Protein AF-A0A7V9G3V4-F1 (afdb_monomer_lite)

pLDDT: mean 85.73, std 17.91, range [29.73, 98.38]

Radius of gyration: 20.03 Å; chains: 1; bounding box: 44×40×61 Å

Secondary structure (DSSP, 8-state):
-------SS-----STT-PPBPHHHHHHHHHHHTT--GGGGGGS-EEEEETTEEEEEEGGGTTSSS-TTEEEEEEEETT-TT-SSSHHHHHHHHHHHIIIIIGGG-SS-EE-----SS----SSEEEE--SSSSPEEEEEEEEEPPEETTEE-HHHHHHHHHHHHHHHHHHHS----HHHHHHHHHHHHHHHHHHHTGGGT-S----TT---PPPPS---

Structure (mmCIF, N/CA/C/O backbone):
data_AF-A0A7V9G3V4-F1
#
_entry.id   AF-A0A7V9G3V4-F1
#
loop_
_atom_site.group_PDB
_atom_site.id
_atom_site.type_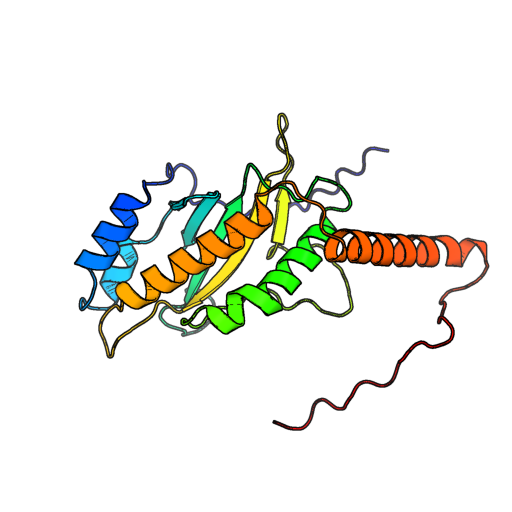symbol
_atom_site.label_atom_id
_atom_site.label_alt_id
_atom_site.label_comp_id
_atom_site.label_asym_id
_atom_site.label_entity_id
_atom_site.label_seq_id
_atom_site.pdbx_PDB_ins_code
_atom_site.Cartn_x
_atom_site.Cartn_y
_atom_site.Cartn_z
_atom_site.occupancy
_atom_site.B_iso_or_equiv
_atom_site.auth_seq_id
_atom_site.auth_comp_id
_atom_site.auth_asym_id
_atom_site.auth_atom_id
_atom_site.pdbx_PDB_model_num
ATOM 1 N N . MET A 1 1 ? -17.144 19.760 18.585 1.00 34.97 1 MET A N 1
ATOM 2 C CA . MET A 1 1 ? -15.707 19.660 18.908 1.00 34.97 1 MET A CA 1
ATOM 3 C C . MET A 1 1 ? -15.045 19.020 17.710 1.00 34.97 1 MET A C 1
ATOM 5 O O . MET A 1 1 ? -14.984 17.800 17.616 1.00 34.97 1 MET A O 1
ATOM 9 N N . ASP A 1 2 ? -14.667 19.861 16.754 1.00 34.12 2 ASP A N 1
ATOM 10 C CA . ASP A 1 2 ? -14.003 19.456 15.522 1.00 34.12 2 ASP A CA 1
ATOM 11 C C . ASP A 1 2 ? -12.533 19.180 15.830 1.00 34.12 2 ASP A C 1
ATOM 13 O O . ASP A 1 2 ? -11.688 20.072 15.807 1.00 34.12 2 ASP A O 1
ATOM 17 N N . GLY A 1 3 ? -12.244 17.931 16.193 1.00 29.73 3 GLY A N 1
ATOM 18 C CA . GLY A 1 3 ? -10.887 17.424 16.362 1.00 29.73 3 GLY A CA 1
ATOM 19 C C . GLY A 1 3 ? -10.246 17.175 15.004 1.00 29.73 3 GLY A C 1
ATOM 20 O O . GLY A 1 3 ? -10.082 16.030 14.587 1.00 29.73 3 GLY A O 1
ATOM 21 N N . ASN A 1 4 ? -9.916 18.254 14.297 1.00 39.72 4 ASN A N 1
ATOM 22 C CA . ASN A 1 4 ? -8.964 18.230 13.196 1.00 39.72 4 ASN A CA 1
ATOM 23 C C . ASN A 1 4 ? -7.543 18.119 13.774 1.00 39.72 4 ASN A C 1
ATOM 25 O O . ASN A 1 4 ? -6.744 19.041 13.646 1.00 39.72 4 ASN A O 1
ATOM 29 N N . ASP A 1 5 ? -7.223 16.982 14.394 1.00 36.91 5 ASP A N 1
ATOM 30 C CA . ASP A 1 5 ? -5.838 16.608 14.700 1.00 36.91 5 ASP A CA 1
ATOM 31 C C . ASP A 1 5 ? -5.210 16.014 13.432 1.00 36.91 5 ASP A C 1
ATOM 33 O O . ASP A 1 5 ? -4.819 14.846 13.353 1.00 36.91 5 ASP A O 1
ATOM 37 N N . GLY A 1 6 ? -5.188 16.826 12.374 1.00 35.44 6 GLY A N 1
ATOM 38 C CA . GLY A 1 6 ? -4.384 16.552 11.200 1.00 35.44 6 GLY A CA 1
ATOM 39 C C . GLY A 1 6 ? -2.925 16.578 11.627 1.00 35.44 6 GLY A C 1
ATOM 40 O O . GLY A 1 6 ? -2.430 17.624 12.030 1.00 35.44 6 GLY A O 1
ATOM 41 N N . PHE A 1 7 ? -2.246 15.432 11.552 1.00 38.75 7 PHE A N 1
ATOM 42 C CA . PHE A 1 7 ? -0.796 15.349 11.718 1.00 38.75 7 PHE A CA 1
ATOM 43 C C . PHE A 1 7 ? -0.117 16.443 10.871 1.00 38.75 7 PHE A C 1
ATOM 45 O O . PHE A 1 7 ? -0.167 16.368 9.637 1.00 38.75 7 PHE A O 1
ATOM 52 N N . PRO A 1 8 ? 0.536 17.445 11.486 1.00 36.47 8 PRO A N 1
ATOM 53 C CA . PRO A 1 8 ? 1.344 18.400 10.757 1.00 36.47 8 PRO A CA 1
ATOM 54 C C . PRO A 1 8 ? 2.700 17.732 10.523 1.00 36.47 8 PRO A C 1
ATOM 56 O O . PRO A 1 8 ? 3.613 17.833 11.335 1.00 36.47 8 PRO A O 1
ATOM 59 N N . GLY A 1 9 ? 2.817 16.960 9.445 1.00 37.81 9 GLY A N 1
ATOM 60 C CA . GLY A 1 9 ? 4.082 16.310 9.121 1.00 37.81 9 GLY A CA 1
ATOM 61 C C . GLY A 1 9 ? 3.958 15.232 8.060 1.00 37.81 9 GLY A C 1
ATOM 62 O O . GLY A 1 9 ? 3.669 14.083 8.372 1.00 37.81 9 GLY A O 1
ATOM 63 N N . LEU A 1 10 ? 4.256 15.623 6.818 1.00 47.28 10 LEU A N 1
ATOM 64 C CA . LEU A 1 10 ? 4.554 14.752 5.678 1.00 47.28 10 LEU A CA 1
ATOM 65 C C . LEU A 1 10 ? 3.375 13.902 5.185 1.00 47.28 10 LEU A C 1
ATOM 67 O O . LEU A 1 10 ? 3.455 12.677 5.093 1.00 47.28 10 LEU A O 1
ATOM 71 N N . ALA A 1 11 ? 2.328 14.572 4.686 1.00 46.22 11 ALA A N 1
ATOM 72 C CA . ALA A 1 11 ? 1.754 14.042 3.453 1.00 46.22 11 ALA A CA 1
ATOM 73 C C . ALA A 1 11 ? 2.937 13.889 2.471 1.00 46.22 11 ALA A C 1
ATOM 75 O O . ALA A 1 11 ? 3.677 14.865 2.317 1.00 46.22 11 ALA A O 1
ATOM 76 N N . PRO A 1 12 ? 3.172 12.707 1.870 1.00 47.44 12 PRO A N 1
ATOM 77 C CA . PRO A 1 12 ? 4.170 12.543 0.841 1.00 47.44 12 PRO A CA 1
ATOM 78 C C . PRO A 1 12 ? 3.894 13.631 -0.178 1.00 47.44 12 PRO A C 1
ATOM 80 O O . PRO A 1 12 ? 2.826 13.678 -0.801 1.00 47.44 12 PRO A O 1
ATOM 83 N N . GLN A 1 13 ? 4.833 14.564 -0.263 1.00 51.94 13 GLN A N 1
ATOM 84 C CA . GLN A 1 13 ? 4.876 15.450 -1.392 1.00 51.94 13 GLN A CA 1
ATOM 85 C C . GLN A 1 13 ? 5.170 14.501 -2.545 1.00 51.94 13 GLN A C 1
ATOM 87 O O . GLN A 1 13 ? 6.295 14.048 -2.716 1.00 51.94 13 GLN A O 1
ATOM 92 N N . PHE A 1 14 ? 4.140 14.152 -3.323 1.00 53.34 14 PHE A N 1
ATOM 93 C CA . PHE A 1 14 ? 4.391 13.927 -4.740 1.00 53.34 14 PHE A CA 1
ATOM 94 C C . PHE A 1 14 ? 5.346 15.033 -5.170 1.00 53.34 14 PHE A C 1
ATOM 96 O O . PHE A 1 14 ? 5.049 16.171 -4.790 1.00 53.34 14 PHE A O 1
ATOM 103 N N . PRO A 1 15 ? 6.440 14.750 -5.898 1.00 48.62 15 PRO A N 1
ATOM 104 C CA . PRO A 1 15 ? 7.317 15.805 -6.380 1.00 48.62 15 PRO A CA 1
ATOM 105 C C . PRO A 1 15 ? 6.432 16.923 -6.956 1.00 48.62 15 PRO A C 1
ATOM 107 O O . PRO A 1 15 ? 5.689 16.661 -7.918 1.00 48.62 15 PRO A O 1
ATOM 110 N N . PRO A 1 16 ? 6.365 18.093 -6.285 1.00 40.56 16 PRO A N 1
ATOM 111 C CA . PRO A 1 16 ? 5.287 19.041 -6.509 1.00 40.56 16 PRO A CA 1
ATOM 112 C C . PRO A 1 16 ? 5.294 19.471 -7.975 1.00 40.56 16 PRO A C 1
ATOM 114 O O . PRO A 1 16 ? 6.329 19.848 -8.514 1.00 40.56 16 PRO A O 1
ATOM 117 N N . GLY A 1 17 ? 4.137 19.373 -8.637 1.00 48.47 17 GLY A N 1
ATOM 118 C CA . GLY A 1 17 ? 3.952 19.880 -10.001 1.00 48.47 17 GLY A CA 1
ATOM 119 C C . GLY A 1 17 ? 4.321 18.939 -11.155 1.00 48.47 17 GLY A C 1
ATOM 120 O O . GLY A 1 17 ? 4.236 19.366 -12.303 1.00 48.47 17 GLY A O 1
ATOM 121 N N . SER A 1 18 ? 4.675 17.672 -10.914 1.00 62.56 18 SER A N 1
ATOM 122 C CA . SER A 1 18 ? 4.843 16.712 -12.019 1.00 62.56 18 SER A CA 1
ATOM 123 C C . SER A 1 18 ? 3.518 16.020 -12.355 1.00 62.56 18 SER A C 1
ATOM 125 O O . SER A 1 18 ? 3.011 15.191 -11.600 1.00 62.56 18 SER A O 1
ATOM 127 N N . GLU A 1 19 ? 2.920 16.374 -13.495 1.00 83.19 19 GLU A N 1
ATOM 128 C CA . GLU A 1 19 ? 1.734 15.676 -13.991 1.00 83.19 19 GLU A CA 1
ATOM 129 C C . GLU A 1 19 ? 2.065 14.183 -14.207 1.00 83.19 19 GLU A C 1
ATOM 131 O O . GLU A 1 19 ? 3.040 13.873 -14.902 1.00 83.19 19 GLU A O 1
ATOM 136 N N . PRO A 1 20 ? 1.279 13.239 -13.649 1.00 91.06 20 PRO A N 1
ATOM 137 C CA . PRO A 1 20 ? 1.534 11.814 -13.818 1.00 91.06 20 PRO A CA 1
ATOM 138 C C . PRO A 1 20 ? 1.626 11.407 -15.295 1.00 91.06 20 PRO A C 1
ATOM 140 O O . PRO A 1 20 ? 0.671 11.545 -16.064 1.00 91.06 20 PRO A O 1
ATOM 143 N N . GLN A 1 21 ? 2.762 10.849 -15.704 1.00 94.75 21 GLN A N 1
ATOM 144 C CA . GLN A 1 21 ? 2.995 10.453 -17.091 1.00 94.75 21 GLN A CA 1
ATOM 145 C C . GLN A 1 21 ? 2.241 9.157 -17.446 1.00 94.75 21 GLN A C 1
ATOM 147 O O . GLN A 1 21 ? 1.962 8.339 -16.568 1.00 94.75 21 GLN A O 1
ATOM 152 N N . PRO A 1 22 ? 1.903 8.911 -18.724 1.00 96.88 22 PRO A N 1
ATOM 153 C CA . PRO A 1 22 ? 1.165 7.712 -19.113 1.00 96.88 22 PRO A CA 1
ATOM 154 C C . PRO A 1 22 ? 1.921 6.403 -18.839 1.00 96.88 22 PRO A C 1
ATOM 156 O O . PRO A 1 22 ? 3.122 6.294 -19.096 1.00 96.88 22 PRO A O 1
ATOM 159 N N . ARG A 1 23 ? 1.182 5.354 -18.452 1.00 96.44 23 ARG A N 1
ATOM 160 C CA . ARG A 1 23 ? 1.694 3.980 -18.286 1.00 96.44 23 ARG A CA 1
ATOM 161 C C . ARG A 1 23 ? 2.483 3.473 -19.495 1.00 96.44 23 ARG A C 1
ATOM 163 O O . ARG A 1 23 ? 3.472 2.765 -19.339 1.00 96.44 23 ARG A O 1
ATOM 170 N N . SER A 1 24 ? 2.038 3.795 -20.711 1.00 97.75 24 SER A N 1
ATOM 171 C CA . SER A 1 24 ? 2.700 3.373 -21.954 1.00 97.75 24 SER A CA 1
ATOM 172 C C . SER A 1 24 ? 4.129 3.905 -22.050 1.00 97.75 24 SER A C 1
ATOM 174 O O . SER A 1 24 ? 5.019 3.179 -22.494 1.00 97.75 24 SER A O 1
ATOM 176 N N . ARG A 1 25 ? 4.365 5.130 -21.568 1.00 97.75 25 ARG A N 1
ATOM 177 C CA . ARG A 1 25 ? 5.693 5.738 -21.516 1.00 97.75 25 ARG A CA 1
ATOM 178 C C . ARG A 1 25 ? 6.574 5.065 -20.469 1.00 97.75 25 ARG A C 1
ATOM 180 O O . ARG A 1 25 ? 7.707 4.749 -20.799 1.00 97.75 25 ARG A O 1
ATOM 187 N N . LEU A 1 26 ? 6.043 4.737 -19.284 1.00 97.50 26 LEU A N 1
ATOM 188 C CA . LEU A 1 26 ? 6.771 3.927 -18.295 1.00 97.50 26 LEU A CA 1
ATOM 189 C C . LEU A 1 26 ? 7.235 2.599 -18.906 1.00 97.50 26 LEU A C 1
ATOM 191 O O . LEU A 1 26 ? 8.401 2.236 -18.804 1.00 97.50 26 LEU A O 1
ATOM 195 N N . VAL A 1 27 ? 6.331 1.883 -19.584 1.00 98.31 27 VAL A N 1
ATOM 196 C CA . VAL A 1 27 ? 6.648 0.603 -20.238 1.00 98.31 27 VAL A CA 1
ATOM 197 C C . VAL A 1 27 ? 7.722 0.775 -21.314 1.00 98.31 27 VAL A C 1
ATOM 199 O O . VAL A 1 27 ? 8.631 -0.049 -21.399 1.00 98.31 27 VAL A O 1
ATOM 202 N N . ALA A 1 28 ? 7.630 1.826 -22.133 1.00 98.38 28 ALA A N 1
ATOM 203 C CA . ALA A 1 28 ? 8.625 2.122 -23.158 1.00 98.38 28 ALA A CA 1
ATOM 204 C C . ALA A 1 28 ? 9.998 2.443 -22.545 1.00 98.38 28 ALA A C 1
ATOM 206 O O . ALA A 1 28 ? 10.999 1.888 -22.993 1.00 98.38 28 ALA A O 1
ATOM 207 N N . THR A 1 29 ? 10.043 3.262 -21.489 1.00 98.12 29 THR A N 1
ATOM 208 C CA . THR A 1 29 ? 11.277 3.568 -20.753 1.00 98.12 29 THR A CA 1
ATOM 209 C C . THR A 1 29 ? 11.884 2.301 -20.160 1.00 98.12 29 THR A C 1
ATOM 211 O O . THR A 1 29 ? 13.047 2.022 -20.421 1.00 98.12 29 THR A O 1
ATOM 214 N N . LEU A 1 30 ? 11.097 1.473 -19.463 1.00 98.06 30 LEU A N 1
ATOM 215 C CA . LEU A 1 30 ? 11.583 0.226 -18.860 1.00 98.06 30 LEU A CA 1
ATOM 216 C C . LEU A 1 30 ? 12.144 -0.759 -19.884 1.00 98.06 30 LEU A C 1
ATOM 218 O O . LEU A 1 30 ? 13.126 -1.434 -19.602 1.00 98.06 30 LEU A O 1
ATOM 222 N N . ARG A 1 31 ? 11.539 -0.846 -21.073 1.00 98.25 31 ARG A N 1
ATOM 223 C CA . ARG A 1 31 ? 12.071 -1.668 -22.170 1.00 98.25 31 ARG A CA 1
ATOM 224 C C . ARG A 1 31 ? 13.362 -1.100 -22.742 1.00 98.25 31 ARG A C 1
ATOM 226 O O . ARG A 1 31 ? 14.225 -1.875 -23.127 1.00 98.25 31 ARG A O 1
ATOM 233 N N . ARG A 1 32 ? 13.474 0.228 -22.823 1.00 98.12 32 ARG A N 1
ATOM 234 C CA . ARG A 1 32 ? 14.656 0.906 -23.360 1.00 98.12 32 ARG A CA 1
ATOM 235 C C . ARG A 1 32 ? 15.861 0.776 -22.431 1.00 98.12 32 ARG A C 1
ATOM 237 O O . ARG A 1 32 ? 16.947 0.535 -22.935 1.00 98.12 32 ARG A O 1
ATOM 244 N N . ILE A 1 33 ? 15.666 0.921 -21.119 1.00 96.94 33 ILE A N 1
ATOM 245 C CA . ILE A 1 33 ? 16.755 0.846 -20.131 1.00 96.94 33 ILE A CA 1
ATOM 246 C C . ILE A 1 33 ? 17.107 -0.590 -19.708 1.00 96.94 33 ILE A C 1
ATOM 248 O O . ILE A 1 33 ? 18.062 -0.776 -18.962 1.00 96.94 33 ILE A O 1
ATOM 252 N N . ASP A 1 34 ? 16.344 -1.606 -20.133 1.00 97.75 34 ASP A N 1
ATOM 253 C CA . ASP A 1 34 ? 16.634 -3.019 -19.838 1.00 97.75 34 ASP A CA 1
ATOM 254 C C . ASP A 1 34 ? 18.040 -3.371 -20.353 1.00 97.75 34 ASP A C 1
ATOM 256 O O . ASP A 1 34 ? 18.319 -3.248 -21.545 1.00 97.75 34 ASP A O 1
ATOM 260 N N . GLY A 1 35 ? 18.939 -3.779 -19.456 1.00 96.62 35 GLY A N 1
ATOM 261 C CA . GLY A 1 35 ? 20.341 -4.045 -19.796 1.00 96.62 35 GLY A CA 1
ATOM 262 C C . GLY A 1 35 ? 21.283 -2.831 -19.744 1.00 96.62 35 GLY A C 1
ATOM 263 O O . GLY A 1 35 ? 22.467 -2.987 -20.026 1.00 96.62 35 GLY A O 1
ATOM 264 N N . TRP A 1 36 ? 20.809 -1.632 -19.387 1.00 96.50 36 TRP A N 1
ATOM 265 C CA . TRP A 1 36 ? 21.663 -0.445 -19.211 1.00 96.50 36 TRP A CA 1
ATOM 266 C C . TRP A 1 36 ? 22.263 -0.384 -17.803 1.00 96.50 36 TRP A C 1
ATOM 268 O O . TRP A 1 36 ? 21.790 -1.054 -16.891 1.00 96.50 36 TRP A O 1
ATOM 278 N N . GLY A 1 37 ? 23.299 0.435 -17.602 1.00 91.88 37 GLY A N 1
ATOM 279 C CA . GLY A 1 37 ? 23.928 0.603 -16.286 1.00 91.88 37 GLY A CA 1
ATOM 280 C C . GLY A 1 37 ? 23.031 1.305 -15.245 1.00 91.88 37 GLY A C 1
ATOM 281 O O . GLY A 1 37 ? 22.052 1.959 -15.610 1.00 91.88 37 GLY A O 1
ATOM 282 N N . PRO A 1 38 ? 23.394 1.273 -13.946 1.00 89.94 38 PRO A N 1
ATOM 283 C CA . PRO A 1 38 ? 22.504 1.652 -12.838 1.00 89.94 38 PRO A CA 1
ATOM 284 C C . PRO A 1 38 ? 21.945 3.071 -12.891 1.00 89.94 38 PRO A C 1
ATOM 286 O O . PRO A 1 38 ? 20.807 3.318 -12.498 1.00 89.94 38 PRO A O 1
ATOM 289 N N . ARG A 1 39 ? 22.715 4.009 -13.449 1.00 90.00 39 ARG A N 1
ATOM 290 C CA . ARG A 1 39 ? 22.310 5.413 -13.602 1.00 90.00 39 ARG A CA 1
ATOM 291 C C . ARG A 1 39 ? 21.074 5.610 -14.485 1.00 90.00 39 ARG A C 1
ATOM 293 O O . ARG A 1 39 ? 20.507 6.704 -14.432 1.00 90.00 39 ARG A O 1
ATOM 300 N N . ALA A 1 40 ? 20.688 4.612 -15.284 1.00 92.88 40 ALA A N 1
ATOM 301 C CA . ALA A 1 40 ? 19.505 4.651 -16.140 1.00 92.88 40 ALA A CA 1
ATOM 302 C C . ALA A 1 40 ? 18.186 4.578 -15.349 1.00 92.88 40 ALA A C 1
ATOM 304 O O . ALA A 1 40 ? 17.160 5.036 -15.844 1.00 92.88 40 ALA A O 1
ATOM 305 N N . TRP A 1 41 ? 18.205 4.095 -14.098 1.00 93.31 41 TRP A N 1
ATOM 306 C CA . TRP A 1 41 ? 17.020 4.087 -13.231 1.00 93.31 41 TRP A CA 1
ATOM 307 C C . TRP A 1 41 ? 16.438 5.486 -12.966 1.00 93.31 41 TRP A C 1
ATOM 309 O O . TRP A 1 41 ? 15.228 5.614 -12.809 1.00 93.31 41 TRP A O 1
ATOM 319 N N . ARG A 1 42 ? 17.250 6.548 -13.054 1.00 90.62 42 ARG A N 1
ATOM 320 C CA . ARG A 1 42 ? 16.776 7.943 -12.948 1.00 90.62 42 ARG A CA 1
ATOM 321 C C . ARG A 1 42 ? 15.725 8.319 -13.995 1.00 90.62 42 ARG A C 1
ATOM 323 O O . ARG A 1 42 ? 14.988 9.280 -13.815 1.00 90.62 42 ARG A O 1
ATOM 330 N N . GLU A 1 43 ? 15.645 7.586 -15.106 1.00 92.31 43 GLU A N 1
ATOM 331 C CA . GLU A 1 43 ? 14.651 7.852 -16.146 1.00 92.31 43 GLU A CA 1
ATOM 332 C C . GLU A 1 43 ? 13.232 7.395 -15.787 1.00 92.31 43 GLU A C 1
ATOM 334 O O . GLU A 1 43 ? 12.275 7.782 -16.464 1.00 92.31 43 GLU A O 1
ATOM 339 N N . VAL A 1 44 ? 13.083 6.554 -14.758 1.00 92.62 44 VAL A N 1
ATOM 340 C CA . VAL A 1 44 ? 11.769 6.130 -14.253 1.00 92.62 44 VAL A CA 1
ATOM 341 C C . VAL A 1 44 ? 11.364 6.845 -12.966 1.00 92.62 44 VAL A C 1
ATOM 343 O O . VAL A 1 44 ? 10.247 6.631 -12.496 1.00 92.62 44 VAL A O 1
ATOM 346 N N . SER A 1 45 ? 12.217 7.713 -12.420 1.00 90.81 45 SER A N 1
ATOM 347 C CA . SER A 1 45 ? 11.870 8.586 -11.298 1.00 90.81 45 SER A CA 1
ATOM 348 C C . SER A 1 45 ? 10.713 9.524 -11.684 1.00 90.81 45 SER A C 1
ATOM 350 O O . SER A 1 45 ? 10.574 9.933 -12.841 1.00 90.81 45 SER A O 1
ATOM 352 N N . GLY A 1 46 ? 9.849 9.849 -10.722 1.00 90.69 46 GLY A N 1
ATOM 353 C CA . GLY A 1 46 ? 8.650 10.665 -10.933 1.00 90.69 46 GLY A CA 1
ATOM 354 C C . GLY A 1 46 ? 7.338 9.875 -10.910 1.00 90.69 46 GLY A C 1
ATOM 355 O O . GLY A 1 46 ? 7.281 8.730 -10.460 1.00 90.69 46 GLY A O 1
ATOM 356 N N . ALA A 1 47 ? 6.254 10.522 -11.348 1.00 93.38 47 ALA A N 1
ATOM 357 C CA . ALA A 1 47 ? 4.889 10.008 -11.243 1.00 93.38 47 ALA A CA 1
ATOM 358 C C . ALA A 1 47 ? 4.368 9.388 -12.551 1.00 93.38 47 ALA A C 1
ATOM 360 O O . ALA A 1 47 ? 4.518 9.945 -13.639 1.00 93.38 47 ALA A O 1
ATOM 361 N N . TRP A 1 48 ? 3.664 8.264 -12.423 1.00 95.56 48 TRP A N 1
ATOM 362 C CA . TRP A 1 48 ? 3.149 7.443 -13.515 1.00 95.56 48 TRP A CA 1
ATOM 363 C C . TRP A 1 48 ? 1.692 7.053 -13.264 1.00 95.56 48 TRP A C 1
ATOM 365 O O . TRP A 1 48 ? 1.351 6.484 -12.225 1.00 95.56 48 TRP A O 1
ATOM 375 N N . ARG A 1 49 ? 0.819 7.310 -14.241 1.00 95.88 49 ARG A N 1
ATOM 376 C CA . ARG A 1 49 ? -0.568 6.828 -14.237 1.00 95.88 49 ARG A CA 1
ATOM 377 C C . ARG A 1 49 ? -0.567 5.311 -14.397 1.00 95.88 49 ARG A C 1
ATOM 379 O O . ARG A 1 49 ? -0.034 4.789 -15.374 1.00 95.88 49 ARG A O 1
ATOM 386 N N . LEU A 1 50 ? -1.192 4.619 -13.457 1.00 95.44 50 LEU A N 1
ATOM 387 C CA . LEU A 1 50 ? -1.474 3.188 -13.491 1.00 95.44 50 LEU A CA 1
ATOM 388 C C . LEU A 1 50 ? -2.964 2.951 -13.772 1.00 95.44 50 LEU A C 1
ATOM 390 O O . LEU A 1 50 ? -3.770 3.878 -13.737 1.00 95.44 50 LEU A O 1
ATOM 394 N N . ARG A 1 51 ? -3.366 1.696 -14.007 1.00 93.38 51 ARG A N 1
ATOM 395 C CA . ARG A 1 51 ? -4.779 1.354 -14.270 1.00 93.38 51 ARG A CA 1
ATOM 396 C C . ARG A 1 51 ? -5.755 1.804 -13.170 1.00 93.38 51 ARG A C 1
ATOM 398 O O . ARG A 1 51 ? -6.913 2.081 -13.465 1.00 93.38 51 ARG A O 1
ATOM 405 N N . HIS A 1 52 ? -5.313 1.815 -11.915 1.00 93.25 52 HIS A N 1
ATOM 406 C CA . HIS A 1 52 ? -6.176 2.015 -10.745 1.00 93.25 52 HIS A CA 1
ATOM 407 C C . HIS A 1 52 ? -5.715 3.153 -9.824 1.00 93.25 52 HIS A C 1
ATOM 409 O O . HIS A 1 52 ? -6.229 3.275 -8.717 1.00 93.25 52 HIS A O 1
ATOM 415 N N . GLY A 1 53 ? -4.760 3.974 -10.262 1.00 93.56 53 GLY A N 1
ATOM 416 C CA . GLY A 1 53 ? -4.193 5.041 -9.445 1.00 93.56 53 GLY A CA 1
ATOM 417 C C . GLY A 1 53 ? -2.920 5.619 -10.045 1.00 93.56 53 GLY A C 1
ATOM 418 O O . GLY A 1 53 ? -2.657 5.466 -11.236 1.00 93.56 53 GLY A O 1
ATOM 419 N N . VAL A 1 54 ? -2.109 6.249 -9.208 1.00 94.94 54 VAL A N 1
ATOM 420 C CA . VAL A 1 54 ? -0.808 6.809 -9.578 1.00 94.94 54 VAL A CA 1
ATOM 421 C C . VAL A 1 54 ? 0.280 6.113 -8.773 1.00 94.94 54 VAL A C 1
ATOM 423 O O . VAL A 1 54 ? 0.119 5.880 -7.578 1.00 94.94 54 VAL A O 1
ATOM 426 N N . MET A 1 55 ? 1.384 5.778 -9.432 1.00 95.06 55 MET A N 1
ATOM 427 C CA . MET A 1 55 ? 2.622 5.357 -8.785 1.00 95.06 55 MET A CA 1
ATOM 428 C C . MET A 1 55 ? 3.646 6.476 -8.919 1.00 95.06 55 MET A C 1
ATOM 430 O O . MET A 1 55 ? 3.875 6.940 -10.030 1.00 95.06 55 MET A O 1
ATOM 434 N N . ALA A 1 56 ? 4.281 6.884 -7.830 1.00 92.94 56 ALA A N 1
ATOM 435 C CA . ALA A 1 56 ? 5.429 7.780 -7.865 1.00 92.94 56 ALA A CA 1
ATOM 436 C C . ALA A 1 56 ? 6.663 7.090 -7.294 1.00 92.94 56 ALA A C 1
ATOM 438 O O . ALA A 1 56 ? 6.568 6.405 -6.277 1.00 92.94 56 ALA A O 1
ATOM 439 N N . LEU A 1 57 ? 7.795 7.273 -7.965 1.00 91.31 57 LEU A N 1
ATOM 440 C CA . LEU A 1 57 ? 9.110 6.858 -7.494 1.00 91.31 57 LEU A CA 1
ATOM 441 C C . LEU A 1 57 ? 9.901 8.101 -7.108 1.00 91.31 57 LEU A C 1
ATOM 443 O O . LEU A 1 57 ? 10.017 9.028 -7.915 1.00 91.31 57 LEU A O 1
ATOM 447 N N . ASP A 1 58 ? 10.418 8.104 -5.887 1.00 84.12 58 ASP A N 1
ATOM 448 C CA . ASP A 1 58 ? 11.218 9.187 -5.337 1.00 84.12 58 ASP A CA 1
ATOM 449 C C . ASP A 1 58 ? 12.595 8.656 -4.914 1.00 84.12 58 ASP A C 1
ATOM 451 O O . ASP A 1 58 ? 12.700 7.710 -4.127 1.00 84.12 58 ASP A O 1
ATOM 455 N N . ASP A 1 59 ? 13.641 9.273 -5.469 1.00 68.62 59 ASP A N 1
ATOM 456 C CA . ASP A 1 59 ? 15.047 8.958 -5.196 1.00 68.62 59 ASP A CA 1
ATOM 457 C C . ASP A 1 59 ? 15.514 9.519 -3.834 1.00 68.62 59 ASP A C 1
ATOM 459 O O . ASP A 1 59 ? 16.610 9.197 -3.386 1.00 68.62 59 ASP A O 1
ATOM 463 N N . THR A 1 60 ? 14.708 10.336 -3.137 1.00 56.72 60 THR A N 1
ATOM 464 C CA . THR A 1 60 ? 15.113 11.024 -1.890 1.00 56.72 60 THR A CA 1
ATOM 465 C C . THR A 1 60 ? 15.326 10.125 -0.665 1.00 56.72 60 THR A C 1
ATOM 467 O O . THR A 1 60 ? 15.806 10.615 0.356 1.00 56.72 60 THR A O 1
ATOM 470 N N . GLU A 1 61 ? 15.050 8.817 -0.733 1.00 51.22 61 GLU A N 1
ATOM 471 C CA . GLU A 1 61 ? 15.426 7.885 0.347 1.00 51.22 61 GLU A CA 1
ATOM 472 C C . GLU A 1 61 ? 16.884 7.404 0.296 1.00 51.22 61 GLU A C 1
ATOM 474 O O . GLU A 1 61 ? 17.317 6.706 1.211 1.00 51.22 61 GLU A O 1
ATOM 479 N N . SER A 1 62 ? 17.696 7.867 -0.660 1.00 44.84 62 SER A N 1
ATOM 480 C CA . SER A 1 62 ? 19.147 7.618 -0.703 1.00 44.84 62 SER A CA 1
ATOM 481 C C . SER A 1 62 ? 19.956 8.344 0.397 1.00 44.84 62 SER A C 1
ATOM 483 O O . SER A 1 62 ? 21.124 8.666 0.195 1.00 44.84 62 SER A O 1
ATOM 485 N N . GLY A 1 63 ? 19.335 8.683 1.534 1.00 40.19 63 GLY A N 1
ATOM 486 C CA . GLY A 1 63 ? 19.888 9.557 2.577 1.00 40.19 63 GLY A CA 1
ATOM 487 C C . GLY A 1 63 ? 20.114 8.920 3.952 1.00 40.19 63 GLY A C 1
ATOM 488 O O . GLY A 1 63 ? 20.631 9.600 4.835 1.00 40.19 63 GLY A O 1
ATOM 489 N N . VAL A 1 64 ? 19.756 7.649 4.176 1.00 37.41 64 VAL A N 1
ATOM 490 C CA . VAL A 1 64 ? 20.029 6.957 5.453 1.00 37.41 64 VAL A CA 1
ATOM 491 C C . VAL A 1 64 ? 20.509 5.528 5.182 1.00 37.41 64 VAL A C 1
ATOM 493 O O . VAL A 1 64 ? 19.752 4.571 5.301 1.00 37.41 64 VAL A O 1
ATOM 496 N N . GLY A 1 65 ? 21.785 5.405 4.813 1.00 42.25 65 GLY A N 1
ATOM 497 C CA . GLY A 1 65 ? 22.492 4.132 4.636 1.00 42.25 65 GLY A CA 1
ATOM 498 C C . GLY A 1 65 ? 22.993 3.909 3.208 1.00 42.25 65 GLY A C 1
ATOM 499 O O . GLY A 1 65 ? 22.345 4.323 2.252 1.00 42.25 65 GLY A O 1
ATOM 500 N N . ASP A 1 66 ? 24.137 3.233 3.081 1.00 43.66 66 ASP A N 1
ATOM 501 C CA . ASP A 1 66 ? 24.834 2.867 1.831 1.00 43.66 66 ASP A CA 1
ATOM 502 C C . ASP A 1 66 ? 24.053 1.877 0.928 1.00 43.66 66 ASP A C 1
ATOM 504 O O . ASP A 1 66 ? 24.638 1.140 0.134 1.00 43.66 66 ASP A O 1
ATOM 508 N N . ASP A 1 67 ? 22.725 1.809 1.047 1.00 54.81 67 ASP A N 1
ATOM 509 C CA . ASP A 1 67 ? 21.884 0.837 0.347 1.00 54.81 67 ASP A CA 1
ATOM 510 C C . ASP A 1 67 ? 21.553 1.347 -1.069 1.00 54.81 67 ASP A C 1
ATOM 512 O O . ASP A 1 67 ? 20.454 1.825 -1.374 1.00 54.81 67 ASP A O 1
ATOM 516 N N . GLU A 1 68 ? 22.563 1.304 -1.945 1.00 62.81 68 GLU A N 1
ATOM 517 C CA . GLU A 1 68 ? 22.448 1.707 -3.347 1.00 62.81 68 GLU A CA 1
ATOM 518 C C . GLU A 1 68 ? 21.231 1.032 -4.018 1.00 62.81 68 GLU A C 1
ATOM 520 O O . GLU A 1 68 ? 21.156 -0.190 -4.183 1.00 62.81 68 GLU A O 1
ATOM 525 N N . GLY A 1 69 ? 20.262 1.850 -4.447 1.00 67.00 69 GLY A N 1
ATOM 526 C CA . GLY A 1 69 ? 19.107 1.420 -5.242 1.00 67.00 69 GLY A CA 1
ATOM 527 C C . GLY A 1 69 ? 17.789 1.237 -4.484 1.00 67.00 69 GLY A C 1
ATOM 528 O O . GLY A 1 69 ? 16.810 0.826 -5.118 1.00 67.00 69 GLY A O 1
ATOM 529 N N . ALA A 1 70 ? 17.729 1.533 -3.181 1.00 85.06 70 ALA A N 1
ATOM 530 C CA . ALA A 1 7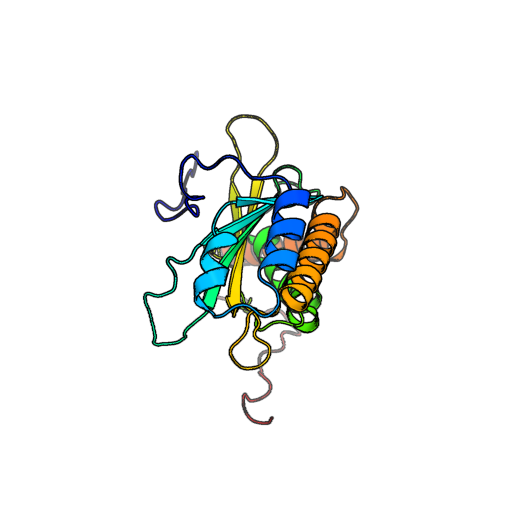0 ? 16.461 1.671 -2.464 1.00 85.06 70 ALA A CA 1
ATOM 531 C C . ALA A 1 70 ? 15.775 3.005 -2.817 1.00 85.06 70 ALA A C 1
ATOM 533 O O . ALA A 1 70 ? 16.392 4.065 -2.749 1.00 85.06 70 ALA A O 1
ATOM 534 N N . VAL A 1 71 ? 14.496 2.954 -3.197 1.00 88.56 71 VAL A N 1
ATOM 535 C CA . VAL A 1 71 ? 13.686 4.136 -3.528 1.00 88.56 71 VAL A CA 1
ATOM 536 C C . VAL A 1 71 ? 12.314 4.065 -2.869 1.00 88.56 71 VAL A C 1
ATOM 538 O O . VAL A 1 71 ? 11.734 2.981 -2.702 1.00 88.56 71 VAL A O 1
ATOM 541 N N . ALA A 1 72 ? 11.760 5.232 -2.547 1.00 90.06 72 ALA A N 1
ATOM 542 C CA . ALA A 1 72 ? 10.398 5.328 -2.057 1.00 90.06 72 ALA A CA 1
ATOM 543 C C . ALA A 1 72 ? 9.425 5.184 -3.234 1.00 90.06 72 ALA A C 1
ATOM 545 O O . ALA A 1 72 ? 9.490 5.906 -4.228 1.00 90.06 72 ALA A O 1
ATOM 546 N N . CYS A 1 73 ? 8.495 4.241 -3.120 1.00 93.25 73 CYS A N 1
ATOM 547 C CA . CYS A 1 73 ? 7.431 4.006 -4.083 1.00 93.25 73 CYS A CA 1
ATOM 548 C C . CYS A 1 73 ? 6.080 4.323 -3.443 1.00 93.25 73 CYS A C 1
ATOM 550 O O . CYS A 1 73 ? 5.617 3.634 -2.534 1.00 93.25 73 CYS A O 1
ATOM 552 N N . HIS A 1 74 ? 5.432 5.375 -3.925 1.00 94.12 74 HIS A N 1
ATOM 553 C CA . HIS A 1 74 ? 4.123 5.813 -3.464 1.00 94.12 74 HIS A CA 1
ATOM 554 C C . HIS A 1 74 ? 3.042 5.330 -4.424 1.00 94.12 74 HIS A C 1
ATOM 556 O O . HIS A 1 74 ? 3.063 5.670 -5.602 1.00 94.12 74 HIS A O 1
ATOM 562 N N . LEU A 1 75 ? 2.070 4.576 -3.920 1.00 95.38 75 LEU A N 1
ATOM 563 C CA . LEU A 1 75 ? 0.841 4.228 -4.622 1.00 95.38 75 LEU A CA 1
ATOM 564 C C . LEU A 1 75 ? -0.304 5.093 -4.092 1.00 95.38 75 LEU A C 1
ATOM 566 O O . LEU A 1 75 ? -0.561 5.116 -2.888 1.00 95.38 75 LEU A O 1
ATOM 570 N N . VAL A 1 76 ? -1.013 5.761 -4.997 1.00 94.12 76 VAL A N 1
ATOM 571 C CA . VAL A 1 76 ? -2.097 6.692 -4.667 1.00 94.12 76 VAL A CA 1
ATOM 572 C C . VAL A 1 76 ? -3.364 6.325 -5.417 1.00 94.12 76 VAL A C 1
ATOM 574 O O . VAL A 1 76 ? -3.344 6.189 -6.640 1.00 94.12 76 VAL A O 1
ATOM 577 N N . LEU A 1 77 ? -4.459 6.140 -4.678 1.00 93.56 77 LEU A N 1
ATOM 578 C CA . LEU A 1 77 ? -5.755 5.712 -5.202 1.00 93.56 77 LEU A CA 1
ATOM 579 C C . LEU A 1 77 ? -6.832 6.749 -4.846 1.00 93.56 77 LEU A C 1
ATOM 581 O O . LEU A 1 77 ? -7.311 6.763 -3.714 1.00 93.56 77 LEU A O 1
ATOM 585 N N . ASP A 1 78 ? -7.238 7.577 -5.813 1.00 87.19 78 ASP A N 1
ATOM 586 C CA . ASP A 1 78 ? -8.283 8.605 -5.622 1.00 87.19 78 ASP A CA 1
ATOM 587 C C . ASP A 1 78 ? -9.710 8.034 -5.603 1.00 87.19 78 ASP A C 1
ATOM 589 O O . ASP A 1 78 ? -10.630 8.640 -5.069 1.00 87.19 78 ASP A O 1
ATOM 593 N N . ALA A 1 79 ? -9.908 6.855 -6.194 1.00 84.94 79 ALA A N 1
ATOM 594 C CA . ALA A 1 79 ? -11.205 6.187 -6.286 1.00 84.94 79 ALA A CA 1
ATOM 595 C C . ALA A 1 79 ? -11.115 4.774 -5.700 1.00 84.94 79 ALA A C 1
ATOM 597 O O . ALA A 1 79 ? -11.281 3.768 -6.398 1.00 84.94 79 ALA A O 1
ATOM 598 N N . HIS A 1 80 ? -10.767 4.678 -4.415 1.00 92.50 80 HIS A N 1
ATOM 599 C CA . HIS A 1 80 ? -10.740 3.389 -3.740 1.00 92.50 80 HIS A CA 1
ATOM 600 C C . HIS A 1 80 ? -12.136 2.941 -3.291 1.00 92.50 80 HIS A C 1
ATOM 602 O O . HIS A 1 80 ? -12.951 3.730 -2.822 1.00 92.50 80 HIS A O 1
ATOM 608 N N . GLY A 1 81 ? -12.398 1.637 -3.325 1.00 93.25 81 GLY A N 1
ATOM 609 C CA . GLY A 1 81 ? -13.674 1.057 -2.907 1.00 93.25 81 GLY A CA 1
ATOM 610 C C . GLY A 1 81 ? -13.723 0.668 -1.431 1.00 93.25 81 GLY A C 1
ATOM 611 O O . GLY A 1 81 ? -14.465 -0.253 -1.097 1.00 93.25 81 GLY A O 1
ATOM 612 N N . LEU A 1 82 ? -12.877 1.257 -0.578 1.00 93.75 82 LEU A N 1
ATOM 613 C CA . LEU A 1 82 ? -12.739 0.885 0.836 1.00 93.75 82 LEU A CA 1
ATOM 614 C C . LEU A 1 82 ? -13.737 1.600 1.757 1.00 93.75 82 LEU A C 1
ATOM 616 O O . LEU A 1 82 ? -13.930 1.137 2.876 1.00 93.75 82 LEU A O 1
ATOM 620 N N . GLY A 1 83 ? -14.372 2.682 1.303 1.00 90.94 83 GLY A N 1
ATOM 621 C CA . GLY A 1 83 ? -15.158 3.565 2.168 1.00 90.94 83 GLY A CA 1
ATOM 622 C C . GLY A 1 83 ? -14.274 4.412 3.087 1.00 90.94 83 GLY A C 1
ATOM 623 O O . GLY A 1 83 ? -13.068 4.179 3.197 1.00 90.94 83 GLY A O 1
ATOM 624 N N . ASP A 1 84 ? -14.893 5.385 3.750 1.00 89.00 84 ASP A N 1
ATOM 625 C CA . ASP A 1 84 ? -14.192 6.395 4.551 1.00 89.00 84 ASP A CA 1
ATOM 626 C C . ASP A 1 84 ? -14.353 6.178 6.065 1.00 89.00 84 ASP A C 1
ATOM 628 O O . ASP A 1 84 ? -13.962 7.039 6.864 1.00 89.00 84 ASP A O 1
ATOM 632 N N . GLU A 1 85 ? -14.949 5.055 6.478 1.00 89.56 85 GLU A N 1
ATOM 633 C CA . GLU A 1 85 ? -15.129 4.719 7.888 1.00 89.56 85 GLU A CA 1
ATOM 634 C C . GLU A 1 85 ? -13.819 4.223 8.501 1.00 89.56 85 GLU A C 1
ATOM 636 O O . GLU A 1 85 ? -13.105 3.409 7.911 1.00 89.56 85 GLU A O 1
ATOM 641 N N . GLU A 1 86 ? -13.534 4.654 9.732 1.00 92.06 86 GLU A N 1
ATOM 642 C CA . GLU A 1 86 ? -12.387 4.172 10.507 1.00 92.06 86 GLU A CA 1
ATOM 643 C C . GLU A 1 86 ? -11.063 4.213 9.710 1.00 92.06 86 GLU A C 1
ATOM 645 O O . GLU A 1 86 ? -10.445 3.167 9.467 1.00 92.06 86 GLU A O 1
ATOM 650 N N . PRO A 1 87 ? -10.602 5.402 9.268 1.00 92.56 87 PRO A N 1
ATOM 651 C CA . PRO A 1 87 ? -9.495 5.528 8.317 1.00 92.56 87 PRO A CA 1
ATOM 652 C C . PRO A 1 87 ? -8.209 4.864 8.819 1.00 92.56 87 PRO A C 1
ATOM 654 O O . PRO A 1 87 ? -7.548 4.155 8.065 1.00 92.56 87 PRO A O 1
ATOM 657 N N . VAL A 1 88 ? -7.893 4.996 10.112 1.00 93.44 88 VAL A N 1
ATOM 658 C CA . VAL A 1 88 ? -6.706 4.367 10.718 1.00 93.44 88 VAL A CA 1
ATOM 659 C C . VAL A 1 88 ? -6.782 2.836 10.669 1.00 93.44 88 VAL A C 1
ATOM 661 O O . VAL A 1 88 ? -5.817 2.190 10.271 1.00 93.44 88 VAL A O 1
ATOM 664 N N . ALA A 1 89 ? -7.928 2.242 11.022 1.00 95.44 89 ALA A N 1
ATOM 665 C CA . ALA A 1 89 ? -8.104 0.788 10.954 1.00 95.4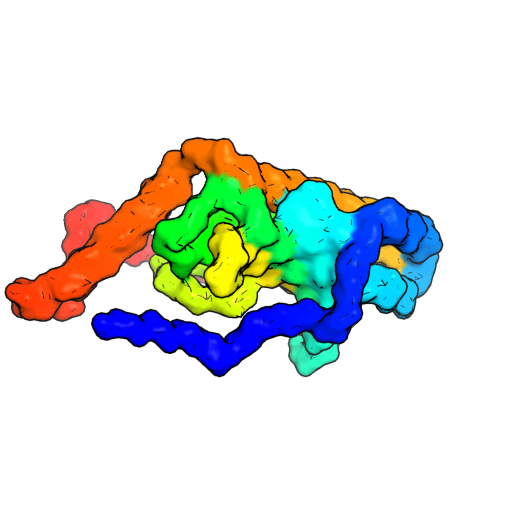4 89 ALA A CA 1
ATOM 666 C C . ALA A 1 89 ? -8.082 0.292 9.501 1.00 95.44 89 ALA A C 1
ATOM 668 O O . ALA A 1 89 ? -7.558 -0.775 9.195 1.00 95.44 89 ALA A O 1
ATOM 669 N N . THR A 1 90 ? -8.626 1.087 8.582 1.00 96.12 90 THR A N 1
ATOM 670 C CA . THR A 1 90 ? -8.611 0.764 7.155 1.00 96.12 90 THR A CA 1
ATOM 671 C C . THR A 1 90 ? -7.191 0.761 6.598 1.00 96.12 90 THR A C 1
ATOM 673 O O . THR A 1 90 ? -6.824 -0.166 5.880 1.00 96.12 90 THR A O 1
ATOM 676 N N . CYS A 1 91 ? -6.368 1.741 6.971 1.00 96.31 91 CYS A N 1
ATOM 677 C CA . CYS A 1 91 ? -4.967 1.808 6.559 1.00 96.31 91 CYS A CA 1
ATOM 678 C C . CYS A 1 91 ? -4.132 0.661 7.151 1.00 96.31 91 CYS A C 1
ATOM 680 O O . CYS A 1 91 ? -3.351 0.044 6.427 1.00 96.31 91 CYS A O 1
ATOM 682 N N . ASP A 1 92 ? -4.346 0.296 8.421 1.00 96.88 92 ASP A N 1
ATOM 683 C CA . ASP A 1 92 ? -3.718 -0.895 9.017 1.00 96.88 92 ASP A CA 1
ATOM 684 C C . ASP A 1 92 ? -4.102 -2.175 8.257 1.00 96.88 92 ASP A C 1
ATOM 686 O O . ASP A 1 92 ? -3.242 -2.986 7.904 1.00 96.88 92 ASP A O 1
ATOM 690 N N . TRP A 1 93 ? -5.382 -2.328 7.907 1.00 97.38 93 TRP A N 1
ATOM 691 C CA . TRP A 1 93 ? -5.848 -3.450 7.094 1.00 97.38 9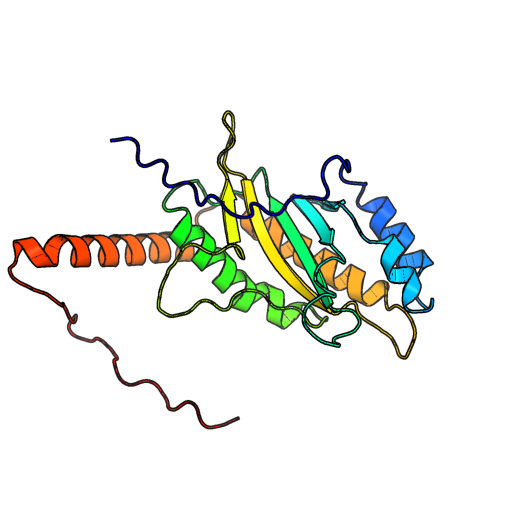3 TRP A CA 1
ATOM 692 C C . TRP A 1 93 ? -5.208 -3.480 5.696 1.00 97.38 93 TRP A C 1
ATOM 694 O O . TRP A 1 93 ? -4.852 -4.559 5.209 1.00 97.38 93 TRP A O 1
ATOM 704 N N . VAL A 1 94 ? -5.020 -2.323 5.050 1.00 97.62 94 VAL A N 1
ATOM 705 C CA . VAL A 1 94 ? -4.319 -2.218 3.757 1.00 97.62 94 VAL A CA 1
ATOM 706 C C . VAL A 1 94 ? -2.865 -2.666 3.895 1.00 97.62 94 VAL A C 1
ATOM 708 O O . VAL A 1 94 ? -2.413 -3.476 3.085 1.00 97.62 94 VAL A O 1
ATOM 711 N N . LEU A 1 95 ? -2.151 -2.220 4.933 1.00 97.69 95 LEU A N 1
ATOM 712 C CA . LEU A 1 95 ? -0.773 -2.647 5.194 1.00 97.69 95 LEU A CA 1
ATOM 713 C C . LEU A 1 95 ? -0.692 -4.164 5.417 1.00 97.69 95 LEU A C 1
ATOM 715 O O . LEU A 1 95 ? 0.149 -4.835 4.818 1.00 97.69 95 LEU A O 1
ATOM 719 N N . ARG A 1 96 ? -1.606 -4.747 6.203 1.00 97.19 96 ARG A N 1
ATOM 720 C CA . ARG A 1 96 ? -1.680 -6.212 6.383 1.00 97.19 96 ARG A CA 1
ATOM 721 C C . ARG A 1 96 ? -1.951 -6.936 5.071 1.00 97.19 96 ARG A C 1
ATOM 723 O O . ARG A 1 96 ? -1.343 -7.968 4.798 1.00 97.19 96 ARG A O 1
ATOM 730 N N . SER A 1 97 ? -2.836 -6.384 4.247 1.00 96.94 97 SER A N 1
ATOM 731 C CA . SER A 1 97 ? -3.154 -6.932 2.928 1.00 96.94 97 SER A CA 1
ATOM 732 C C . SER A 1 97 ? -1.953 -6.857 1.982 1.00 96.94 97 SER A C 1
ATOM 734 O O . SER A 1 97 ? -1.728 -7.788 1.210 1.00 96.94 97 SER A O 1
ATOM 736 N N . ALA A 1 98 ? -1.140 -5.800 2.069 1.00 97.44 98 ALA A N 1
ATOM 737 C CA . ALA A 1 98 ? 0.110 -5.694 1.326 1.00 97.44 98 ALA A CA 1
ATOM 738 C C . ALA A 1 98 ? 1.110 -6.779 1.765 1.00 97.44 98 ALA A C 1
ATOM 740 O O . ALA A 1 98 ? 1.647 -7.484 0.911 1.00 97.44 98 ALA A O 1
ATOM 741 N N . TRP A 1 99 ? 1.286 -6.992 3.074 1.00 96.88 99 TRP A N 1
ATOM 742 C CA . TRP A 1 99 ? 2.155 -8.044 3.620 1.00 96.88 99 TRP A CA 1
ATOM 743 C C . TRP A 1 99 ? 1.687 -9.470 3.299 1.00 96.88 99 TRP A C 1
ATOM 745 O O . TRP A 1 99 ? 2.517 -10.343 3.076 1.00 96.88 99 TRP A O 1
ATOM 755 N N . ALA A 1 100 ? 0.379 -9.724 3.239 1.00 95.81 100 ALA A N 1
ATOM 756 C CA . ALA A 1 100 ? -0.156 -11.047 2.901 1.00 95.81 100 ALA A CA 1
ATOM 757 C C . ALA A 1 100 ? -0.238 -11.304 1.380 1.00 95.81 100 ALA A C 1
ATOM 759 O O . ALA A 1 100 ? -0.187 -12.446 0.909 1.00 95.81 100 ALA A O 1
ATOM 760 N N . GLY A 1 101 ? -0.419 -10.240 0.597 1.00 95.06 101 GLY A N 1
ATOM 761 C CA . GLY A 1 101 ? -0.782 -10.315 -0.816 1.00 95.06 101 GLY A CA 1
ATOM 762 C C . GLY A 1 101 ? 0.323 -9.865 -1.764 1.00 95.06 101 GLY A C 1
ATOM 763 O O . GLY A 1 101 ? 0.742 -10.643 -2.626 1.00 95.06 101 GLY A O 1
ATOM 764 N N . LEU A 1 102 ? 0.749 -8.608 -1.610 1.00 96.38 102 LEU A N 1
ATOM 765 C CA . LEU A 1 102 ? 1.620 -7.883 -2.536 1.00 96.38 102 LEU A CA 1
ATOM 766 C C . LEU A 1 102 ? 3.097 -8.234 -2.337 1.00 96.38 102 LEU A C 1
ATOM 768 O O . LEU A 1 102 ? 3.732 -8.701 -3.280 1.00 96.38 102 LEU A O 1
ATOM 772 N N . LEU A 1 103 ? 3.633 -8.027 -1.130 1.00 96.25 103 LEU A N 1
ATOM 773 C CA . LEU A 1 103 ? 5.075 -8.098 -0.862 1.00 96.25 103 LEU A CA 1
ATOM 774 C C . LEU A 1 103 ? 5.671 -9.497 -1.088 1.00 96.25 103 LEU A C 1
ATOM 776 O O . LEU A 1 103 ? 6.641 -9.591 -1.838 1.00 96.25 103 LEU A O 1
ATOM 780 N N . PRO A 1 104 ? 5.067 -10.606 -0.604 1.00 95.88 104 PRO A N 1
ATOM 781 C CA . PRO A 1 104 ? 5.620 -11.948 -0.827 1.00 95.88 104 PRO A CA 1
ATOM 782 C C . PRO A 1 104 ? 5.682 -12.341 -2.306 1.00 95.88 104 PRO A C 1
ATOM 784 O O . PRO A 1 104 ? 6.410 -13.247 -2.696 1.00 95.88 104 PRO A O 1
ATOM 787 N N . ARG A 1 105 ? 4.884 -11.672 -3.145 1.00 94.00 105 ARG A N 1
ATOM 788 C CA . ARG A 1 105 ? 4.798 -11.920 -4.585 1.00 94.00 105 ARG A CA 1
ATOM 789 C C . ARG A 1 105 ? 5.444 -10.811 -5.403 1.00 94.00 105 ARG A C 1
ATOM 791 O O . ARG A 1 105 ? 5.415 -10.911 -6.626 1.00 94.00 105 ARG A O 1
ATOM 798 N N . ALA A 1 106 ? 6.023 -9.778 -4.784 1.00 92.81 106 ALA A N 1
ATOM 799 C CA . ALA A 1 106 ? 6.535 -8.595 -5.475 1.00 92.81 106 ALA A CA 1
ATOM 800 C C . ALA A 1 106 ? 7.543 -8.982 -6.562 1.00 92.81 106 ALA A C 1
ATOM 802 O O . ALA A 1 106 ? 7.526 -8.437 -7.669 1.00 92.81 106 ALA A O 1
ATOM 803 N N . GLY A 1 107 ? 8.358 -10.002 -6.281 1.00 93.56 107 GLY A N 1
ATOM 804 C CA . GLY A 1 107 ? 9.414 -10.471 -7.167 1.00 93.56 107 GLY A CA 1
ATOM 805 C C . GLY A 1 107 ? 10.582 -9.497 -7.257 1.00 93.56 107 GLY A C 1
ATOM 806 O O . GLY A 1 107 ? 11.508 -9.782 -7.997 1.00 93.56 107 GLY A O 1
ATOM 807 N N . ILE A 1 108 ? 10.557 -8.398 -6.512 1.00 94.88 108 ILE A N 1
ATOM 808 C CA . ILE A 1 108 ? 11.678 -7.514 -6.189 1.00 94.88 108 ILE A CA 1
ATOM 809 C C . ILE A 1 108 ? 11.753 -7.417 -4.666 1.00 94.88 108 ILE A C 1
ATOM 811 O O . ILE A 1 108 ? 10.812 -7.836 -3.986 1.00 94.88 108 ILE A O 1
ATOM 815 N N . ASP A 1 109 ? 12.850 -6.880 -4.154 1.00 94.44 109 ASP A N 1
ATOM 816 C CA . ASP A 1 109 ? 12.932 -6.537 -2.741 1.00 94.44 109 ASP A CA 1
ATOM 817 C C . ASP A 1 109 ? 12.039 -5.318 -2.484 1.00 94.44 109 ASP A C 1
ATOM 819 O O . ASP A 1 109 ? 12.199 -4.271 -3.113 1.00 94.44 109 ASP A O 1
ATOM 823 N N . ALA A 1 110 ? 11.011 -5.509 -1.666 1.00 94.62 110 ALA A N 1
ATOM 824 C CA . ALA A 1 110 ? 9.982 -4.521 -1.402 1.00 94.62 110 ALA A CA 1
ATOM 825 C C . ALA A 1 110 ? 9.476 -4.687 0.026 1.00 94.62 110 ALA A C 1
ATOM 827 O O . ALA A 1 110 ? 9.157 -5.794 0.467 1.00 94.62 110 ALA A O 1
ATOM 828 N N . SER A 1 111 ? 9.325 -3.572 0.723 1.00 94.94 111 SER A N 1
ATOM 829 C CA . SER A 1 111 ? 8.821 -3.531 2.086 1.00 94.94 111 SER A CA 1
ATOM 830 C C . SER A 1 111 ? 7.909 -2.325 2.305 1.00 94.94 111 SER A C 1
ATOM 832 O O . SER A 1 111 ? 7.778 -1.432 1.470 1.00 94.94 111 SER A O 1
ATOM 834 N N . THR A 1 112 ? 7.208 -2.328 3.429 1.00 94.81 112 THR A N 1
ATOM 835 C CA . THR A 1 112 ? 6.476 -1.177 3.967 1.00 94.81 112 THR A CA 1
ATOM 836 C C . THR A 1 112 ? 6.458 -1.313 5.485 1.00 94.81 112 THR A C 1
ATOM 838 O O . THR A 1 112 ? 6.945 -2.312 6.022 1.00 94.81 112 THR A O 1
ATOM 841 N N . TYR A 1 113 ? 5.870 -0.350 6.191 1.00 92.62 113 TYR A N 1
ATOM 842 C CA . TYR A 1 113 ? 5.676 -0.461 7.631 1.00 92.62 113 TYR A CA 1
ATOM 843 C C . TYR A 1 113 ? 5.005 -1.794 7.985 1.00 92.62 113 TYR A C 1
ATOM 845 O O . TYR A 1 113 ? 3.976 -2.162 7.411 1.00 92.62 113 TYR A O 1
ATOM 853 N N . ARG A 1 114 ? 5.605 -2.544 8.913 1.00 92.81 114 ARG A N 1
ATOM 854 C CA . ARG A 1 114 ? 5.098 -3.850 9.335 1.00 92.81 114 ARG A CA 1
ATOM 855 C C . ARG A 1 114 ? 3.991 -3.666 10.377 1.00 92.81 114 ARG A C 1
ATOM 857 O O . ARG A 1 114 ? 4.287 -3.188 11.471 1.00 92.81 114 ARG A O 1
ATOM 864 N N . PRO A 1 115 ? 2.737 -4.066 10.087 1.00 90.38 115 PRO A N 1
ATOM 865 C CA . PRO A 1 115 ? 1.655 -3.988 11.061 1.00 90.38 115 PRO A CA 1
ATOM 866 C C . PRO A 1 115 ? 1.986 -4.794 12.312 1.00 90.38 115 PRO A C 1
ATOM 868 O O . PRO A 1 115 ? 2.446 -5.935 12.225 1.00 90.38 115 PRO A O 1
ATOM 871 N N . THR A 1 116 ? 1.705 -4.217 13.475 1.00 89.06 116 THR A N 1
ATOM 872 C CA . THR A 1 116 ? 1.904 -4.876 14.772 1.00 89.06 116 THR A CA 1
ATOM 873 C C . THR A 1 116 ? 0.555 -5.242 15.391 1.00 89.06 116 THR A C 1
ATOM 875 O O . THR A 1 116 ? -0.481 -5.159 14.733 1.00 89.06 116 THR A O 1
ATOM 878 N N . ALA A 1 117 ? 0.526 -5.684 16.650 1.00 85.00 117 ALA A N 1
ATOM 879 C CA . ALA A 1 117 ? -0.737 -5.820 17.378 1.00 85.00 117 ALA A CA 1
ATOM 880 C C . ALA A 1 117 ? -1.373 -4.452 17.702 1.00 85.00 117 ALA A C 1
ATOM 882 O O . ALA A 1 117 ? -2.581 -4.378 17.917 1.00 85.00 117 ALA A O 1
ATOM 883 N N . MET A 1 118 ? -0.573 -3.379 17.731 1.00 84.38 118 MET A N 1
ATOM 884 C CA . MET A 1 118 ? -1.059 -2.020 17.939 1.00 84.38 118 MET A CA 1
ATOM 885 C C . MET A 1 118 ? -1.420 -1.370 16.608 1.00 84.38 118 MET A C 1
ATOM 887 O O . MET A 1 118 ? -0.640 -1.395 15.656 1.00 84.38 118 MET A O 1
ATOM 891 N N . ILE A 1 119 ? -2.606 -0.769 16.575 1.00 87.06 119 ILE A N 1
ATOM 892 C CA . ILE A 1 119 ? -3.152 -0.084 15.407 1.00 87.06 119 ILE A CA 1
ATOM 893 C C . ILE A 1 119 ? -2.997 1.412 15.630 1.00 87.06 119 ILE A C 1
ATOM 895 O O . ILE A 1 119 ? -3.591 1.974 16.553 1.00 87.06 119 ILE A O 1
ATOM 899 N N . GLN A 1 120 ? -2.201 2.042 14.776 1.00 86.44 120 GLN A N 1
ATOM 900 C CA . GLN A 1 120 ? -1.851 3.454 14.863 1.00 86.44 120 GLN A CA 1
ATOM 901 C C . GLN A 1 120 ? -1.819 4.087 13.475 1.00 86.44 120 GLN A C 1
ATOM 903 O O . GLN A 1 120 ? -1.637 3.396 12.472 1.00 86.44 120 GLN A O 1
ATOM 908 N N . ALA A 1 121 ? -2.013 5.404 13.421 1.00 85.50 121 ALA A N 1
ATOM 909 C CA . ALA A 1 121 ? -1.778 6.159 12.199 1.00 85.50 121 ALA A CA 1
ATOM 910 C C . ALA A 1 121 ? -0.285 6.091 11.842 1.00 85.50 121 ALA A C 1
ATOM 912 O O . ALA A 1 121 ? 0.571 6.144 12.723 1.00 85.50 121 ALA A O 1
ATOM 913 N N . THR A 1 122 ? 0.025 5.955 10.554 1.00 87.50 122 THR A N 1
ATOM 914 C CA . THR A 1 122 ? 1.406 5.908 10.058 1.00 87.50 122 THR A CA 1
ATOM 915 C C . THR A 1 122 ? 1.527 6.754 8.797 1.00 87.50 122 THR A C 1
ATOM 917 O O . THR A 1 122 ? 0.542 6.973 8.096 1.00 87.50 122 THR A O 1
ATOM 920 N N . ASN A 1 123 ? 2.745 7.172 8.460 1.00 86.62 123 ASN A N 1
ATOM 921 C CA . ASN A 1 123 ? 3.048 7.770 7.157 1.00 86.62 123 ASN A CA 1
ATOM 922 C C . ASN A 1 123 ? 3.148 6.721 6.028 1.00 86.62 123 ASN A C 1
ATOM 924 O O . ASN A 1 123 ? 3.205 7.078 4.852 1.00 86.62 123 ASN A O 1
ATOM 928 N N . ALA A 1 124 ? 3.165 5.428 6.371 1.00 91.69 124 ALA A N 1
ATOM 929 C CA . ALA A 1 124 ? 3.262 4.341 5.407 1.00 91.69 124 ALA A CA 1
ATOM 930 C C . ALA A 1 124 ? 1.928 4.035 4.725 1.00 91.69 124 ALA A C 1
ATOM 932 O O . ALA A 1 124 ? 1.910 3.602 3.576 1.00 91.69 124 ALA A O 1
ATOM 933 N N . CYS A 1 125 ? 0.809 4.266 5.411 1.00 95.25 125 CYS A N 1
ATOM 934 C CA . CYS A 1 125 ? -0.507 4.226 4.797 1.00 95.25 125 CYS A CA 1
ATOM 935 C C . CYS A 1 125 ? -1.467 5.162 5.527 1.00 95.25 125 CYS A C 1
ATOM 937 O O . CYS A 1 125 ? -1.637 5.052 6.743 1.00 95.25 125 CYS A O 1
ATOM 939 N N . PHE A 1 126 ? -2.090 6.071 4.782 1.00 93.69 126 PHE A N 1
ATOM 940 C CA . PHE A 1 126 ? -3.064 7.019 5.313 1.00 93.69 126 PHE A CA 1
ATOM 941 C C . PHE A 1 126 ? -4.088 7.394 4.233 1.00 93.69 126 PHE A C 1
ATOM 943 O O . PHE A 1 126 ? -3.856 7.226 3.033 1.00 93.69 126 PHE A O 1
ATOM 950 N N . MET A 1 127 ? -5.232 7.911 4.672 1.00 93.19 127 MET A N 1
ATOM 951 C CA . MET A 1 127 ? -6.276 8.452 3.805 1.00 93.19 127 MET A CA 1
ATOM 952 C C . MET A 1 127 ? -6.316 9.966 3.958 1.00 93.19 127 MET A C 1
ATOM 954 O O . MET A 1 127 ? -6.316 10.474 5.080 1.00 93.19 127 MET A O 1
ATOM 958 N N . ARG A 1 128 ? -6.381 10.690 2.841 1.00 89.19 128 ARG A N 1
ATOM 959 C CA . ARG A 1 128 ? -6.619 12.134 2.833 1.00 89.19 128 ARG A CA 1
ATOM 960 C C . ARG A 1 128 ? -7.982 12.398 2.222 1.00 89.19 128 ARG A C 1
ATOM 962 O O . ARG A 1 128 ? -8.210 12.043 1.071 1.00 89.19 128 ARG A O 1
ATOM 969 N N . ARG A 1 129 ? -8.876 13.044 2.967 1.00 83.56 129 ARG A N 1
ATOM 970 C CA . ARG A 1 129 ? -10.127 13.545 2.394 1.00 83.56 129 ARG A CA 1
ATOM 971 C C . ARG A 1 129 ? -9.852 14.867 1.670 1.00 83.56 129 ARG A C 1
ATOM 973 O O . ARG A 1 129 ? -9.362 15.795 2.316 1.00 83.56 129 ARG A O 1
ATOM 980 N N . PRO A 1 130 ? -10.109 14.970 0.357 1.00 74.75 130 PRO A N 1
ATOM 981 C CA . PRO A 1 130 ? -10.193 16.267 -0.296 1.00 74.75 130 PRO A CA 1
ATOM 982 C C . PRO A 1 130 ? -11.409 17.041 0.237 1.00 74.75 130 PRO A C 1
ATOM 984 O O . PRO A 1 130 ? -12.339 16.463 0.797 1.00 74.75 130 PRO A O 1
ATOM 987 N N . THR A 1 131 ? -11.413 18.361 0.049 1.00 64.12 131 THR A N 1
ATOM 988 C CA . THR A 1 131 ? -12.557 19.229 0.388 1.00 64.12 131 THR A CA 1
ATOM 989 C C . THR A 1 131 ? -13.820 18.879 -0.402 1.00 64.12 131 THR A C 1
ATOM 991 O O . THR A 1 131 ? -14.923 19.165 0.052 1.00 64.12 131 THR A O 1
ATOM 994 N N . THR A 1 132 ? -13.671 18.243 -1.567 1.00 64.81 132 THR A N 1
ATOM 995 C CA . THR A 1 132 ? -14.765 17.719 -2.393 1.00 64.81 132 THR A CA 1
ATOM 996 C C . THR A 1 132 ? -14.375 16.347 -2.954 1.00 64.81 132 THR A C 1
ATOM 998 O O . THR A 1 132 ? -13.263 16.181 -3.448 1.00 64.81 132 THR A O 1
ATOM 1001 N N . GLY A 1 133 ? -15.274 15.359 -2.870 1.00 72.25 133 GLY A N 1
ATOM 1002 C CA . GLY A 1 133 ? -15.043 13.987 -3.350 1.00 72.25 133 GLY A CA 1
ATOM 1003 C C . GLY A 1 133 ? -14.797 12.949 -2.244 1.00 72.25 133 GLY A C 1
ATOM 1004 O O . GLY A 1 133 ? -14.932 13.243 -1.058 1.00 72.25 133 GLY A O 1
ATOM 1005 N N . GLY A 1 134 ? -14.484 11.714 -2.652 1.00 80.00 134 GLY A N 1
ATOM 1006 C CA . GLY A 1 134 ? -14.105 10.621 -1.746 1.00 80.00 134 GLY A CA 1
ATOM 1007 C C . GLY A 1 134 ? -12.658 10.743 -1.269 1.00 80.00 134 GLY A C 1
ATOM 1008 O O . GLY A 1 134 ? -11.886 11.523 -1.826 1.00 80.00 134 GLY A O 1
ATOM 1009 N N . SER A 1 135 ? -12.278 9.992 -0.231 1.00 89.69 135 SER A N 1
ATOM 1010 C CA . SER A 1 135 ? -10.894 10.027 0.245 1.00 89.69 135 SER A CA 1
ATOM 1011 C C . SER A 1 135 ? -9.901 9.397 -0.741 1.00 89.69 135 SER A C 1
ATOM 1013 O O . SER A 1 135 ? -10.201 8.442 -1.456 1.00 89.69 135 SER A O 1
ATOM 1015 N N . THR A 1 136 ? -8.691 9.956 -0.771 1.00 91.62 136 THR A N 1
ATOM 1016 C CA . THR A 1 136 ? -7.543 9.407 -1.490 1.00 91.62 136 THR A CA 1
ATOM 1017 C C . THR A 1 136 ? -6.728 8.541 -0.534 1.00 91.62 136 THR A C 1
ATOM 1019 O O . THR A 1 136 ? -6.293 9.014 0.520 1.00 91.62 136 THR A O 1
ATOM 1022 N N . LEU A 1 137 ? -6.461 7.293 -0.918 1.00 94.56 137 LEU A N 1
ATOM 1023 C CA . LEU A 1 137 ? -5.576 6.390 -0.178 1.00 94.56 137 LEU A CA 1
ATOM 1024 C C . LEU A 1 137 ? -4.142 6.557 -0.661 1.00 94.56 137 LEU A C 1
ATOM 1026 O O . LEU A 1 137 ? -3.875 6.467 -1.858 1.00 94.56 137 LEU A O 1
ATOM 1030 N N . TYR A 1 138 ? -3.225 6.687 0.287 1.00 94.81 138 TYR A N 1
ATOM 1031 C CA . TYR A 1 138 ? -1.792 6.685 0.054 1.00 94.81 138 TYR A CA 1
ATOM 1032 C C . TYR A 1 138 ? -1.185 5.440 0.693 1.00 94.81 138 TYR A C 1
ATOM 1034 O O . TYR A 1 138 ? -1.469 5.124 1.849 1.00 94.81 138 TYR A O 1
ATOM 1042 N N . LEU A 1 139 ? -0.336 4.742 -0.054 1.00 95.69 139 LEU A N 1
ATOM 1043 C CA . LEU A 1 139 ? 0.479 3.630 0.419 1.00 95.69 139 LEU A CA 1
ATOM 1044 C C . LEU A 1 139 ? 1.924 3.875 -0.003 1.00 95.69 139 LEU A C 1
ATOM 1046 O O . LEU A 1 139 ? 2.208 4.054 -1.183 1.00 95.69 139 LEU A O 1
ATOM 1050 N N . ARG A 1 140 ? 2.838 3.858 0.958 1.00 94.75 140 ARG A N 1
ATOM 1051 C CA . ARG A 1 140 ? 4.273 3.984 0.741 1.00 94.75 140 ARG A CA 1
ATOM 1052 C C . ARG A 1 140 ? 4.933 2.621 0.865 1.00 94.75 140 ARG A C 1
ATOM 1054 O O . ARG A 1 140 ? 4.731 1.910 1.849 1.00 94.75 140 ARG A O 1
ATOM 1061 N N . LEU A 1 141 ? 5.750 2.287 -0.114 1.00 94.62 141 LEU A N 1
ATOM 1062 C CA . LEU A 1 141 ? 6.624 1.128 -0.135 1.00 94.62 141 LEU A CA 1
ATOM 1063 C C . LEU A 1 141 ? 8.067 1.627 -0.212 1.00 94.62 141 LEU A C 1
ATOM 1065 O O . LEU A 1 141 ? 8.323 2.660 -0.822 1.00 94.62 141 LEU A O 1
ATOM 1069 N N . VAL A 1 142 ? 8.995 0.878 0.361 1.00 93.31 142 VAL A N 1
ATOM 1070 C CA . VAL A 1 142 ? 10.423 0.997 0.056 1.00 93.31 142 VAL A CA 1
ATOM 1071 C C . VAL A 1 142 ? 10.747 -0.161 -0.867 1.00 93.31 142 VAL A C 1
ATOM 1073 O O . VAL A 1 142 ? 10.402 -1.304 -0.558 1.00 93.31 142 VAL A O 1
ATOM 1076 N N . ILE A 1 143 ? 11.338 0.116 -2.022 1.00 93.62 143 ILE A N 1
ATOM 1077 C CA . ILE A 1 143 ? 11.662 -0.916 -3.005 1.00 93.62 143 ILE A CA 1
ATOM 1078 C C . ILE A 1 143 ? 13.125 -0.822 -3.406 1.00 93.62 143 ILE A C 1
ATOM 1080 O O . ILE A 1 143 ? 13.647 0.273 -3.578 1.00 93.62 143 ILE A O 1
ATOM 1084 N N . ARG A 1 144 ? 13.772 -1.965 -3.624 1.00 92.81 144 ARG A N 1
ATOM 1085 C CA . ARG A 1 144 ? 15.083 -2.011 -4.269 1.00 92.81 144 ARG A CA 1
ATOM 1086 C C . ARG A 1 144 ? 14.895 -2.237 -5.757 1.00 92.81 144 ARG A C 1
ATOM 1088 O O . ARG A 1 144 ? 14.280 -3.228 -6.174 1.00 92.81 144 ARG A O 1
ATOM 1095 N N . LEU A 1 145 ? 15.402 -1.310 -6.562 1.00 93.50 145 LEU A N 1
ATOM 1096 C CA . LEU A 1 145 ? 15.295 -1.406 -8.011 1.00 93.50 145 LEU A CA 1
ATOM 1097 C C . LEU A 1 145 ? 16.037 -2.660 -8.506 1.00 93.50 145 LEU A C 1
ATOM 1099 O O . LEU A 1 145 ? 17.154 -2.936 -8.067 1.00 93.50 145 LEU A O 1
ATOM 1103 N N . PRO A 1 146 ? 15.414 -3.480 -9.368 1.00 95.25 146 PRO A N 1
ATOM 1104 C CA . PRO A 1 146 ? 15.968 -4.781 -9.712 1.00 95.25 146 PRO A CA 1
ATOM 1105 C C . PRO A 1 146 ? 17.133 -4.679 -10.700 1.00 95.25 146 PRO A C 1
ATOM 1107 O O . PRO A 1 146 ? 17.058 -3.979 -11.706 1.00 95.25 146 PRO A O 1
ATOM 1110 N N . PHE A 1 147 ? 18.171 -5.476 -10.467 1.00 94.31 147 PHE A N 1
ATOM 1111 C CA . PHE A 1 147 ? 19.308 -5.616 -11.372 1.00 94.31 147 PHE A CA 1
ATOM 1112 C C . PHE A 1 147 ? 19.461 -7.056 -11.873 1.00 94.31 147 PHE A C 1
ATOM 1114 O O . PHE A 1 147 ? 19.114 -8.013 -11.174 1.00 94.31 147 PHE A O 1
ATOM 1121 N N . ALA A 1 148 ? 20.020 -7.195 -13.073 1.00 93.94 148 ALA A N 1
ATOM 1122 C CA . ALA A 1 148 ? 20.558 -8.430 -13.629 1.00 93.94 148 ALA A CA 1
ATOM 1123 C C . ALA A 1 148 ? 22.076 -8.244 -13.805 1.00 93.94 148 ALA A C 1
ATOM 1125 O O . ALA A 1 148 ? 22.540 -7.656 -14.783 1.00 93.94 148 ALA A O 1
ATOM 1126 N N . GLY A 1 149 ? 22.854 -8.669 -12.805 1.00 91.75 149 GLY A N 1
ATOM 1127 C CA . GLY A 1 149 ? 24.262 -8.277 -12.690 1.00 91.75 149 GLY A CA 1
ATOM 1128 C C . GLY A 1 149 ? 24.383 -6.780 -12.393 1.00 91.75 149 GLY A C 1
ATOM 1129 O O . GLY A 1 149 ? 23.735 -6.288 -11.476 1.00 91.75 149 GLY A O 1
ATOM 1130 N N . MET A 1 150 ? 25.166 -6.054 -13.194 1.00 90.00 150 MET A N 1
ATOM 1131 C CA . MET A 1 150 ? 25.340 -4.594 -13.071 1.00 90.00 150 MET A CA 1
ATOM 1132 C C . MET A 1 150 ? 24.345 -3.780 -13.912 1.00 90.00 150 MET A C 1
ATOM 1134 O O . MET A 1 150 ? 24.496 -2.567 -14.046 1.00 90.00 150 MET A O 1
ATOM 1138 N N . CYS A 1 151 ? 23.351 -4.436 -14.515 1.00 94.88 151 CYS A N 1
ATOM 1139 C CA . CYS A 1 151 ? 22.426 -3.807 -15.452 1.00 94.88 151 CYS A CA 1
ATOM 1140 C C . CYS A 1 151 ? 20.999 -3.739 -14.900 1.00 94.88 151 CYS A C 1
ATOM 1142 O O . CYS A 1 151 ? 20.564 -4.644 -14.188 1.00 94.88 151 CYS A O 1
ATOM 1144 N N . CYS A 1 152 ? 20.253 -2.696 -15.255 1.00 95.38 152 CYS A N 1
ATOM 1145 C CA . CYS A 1 152 ? 18.837 -2.547 -14.933 1.00 95.38 152 CYS A CA 1
ATOM 1146 C C . CYS A 1 152 ? 18.023 -3.735 -15.478 1.00 95.38 152 CYS A C 1
ATOM 1148 O O . CYS A 1 152 ? 18.137 -4.077 -16.655 1.00 95.38 152 CYS A O 1
ATOM 1150 N N . ASP A 1 153 ? 17.158 -4.326 -14.646 1.00 97.62 153 ASP A N 1
ATOM 1151 C CA . ASP A 1 153 ? 16.188 -5.355 -15.053 1.00 97.62 153 ASP A CA 1
ATOM 1152 C C . ASP A 1 153 ? 14.785 -4.734 -15.173 1.00 97.62 153 ASP A C 1
ATOM 1154 O O . ASP A 1 153 ? 13.923 -4.820 -14.285 1.00 97.62 153 ASP A O 1
ATOM 1158 N N . GLY A 1 154 ? 14.553 -4.069 -16.307 1.00 97.50 154 GLY A N 1
ATOM 1159 C CA . GLY A 1 154 ? 13.298 -3.382 -16.602 1.00 97.50 154 GLY A CA 1
ATOM 1160 C C . GLY A 1 154 ? 12.120 -4.352 -16.710 1.00 97.50 154 GLY A C 1
ATOM 1161 O O . GLY A 1 154 ? 10.995 -4.029 -16.313 1.00 97.50 154 GLY A O 1
ATOM 1162 N N . LYS A 1 155 ? 12.368 -5.584 -17.173 1.00 98.19 155 LYS A N 1
ATOM 1163 C CA . LYS A 1 155 ? 11.349 -6.646 -17.252 1.00 98.19 155 LYS A CA 1
ATOM 1164 C C . LYS A 1 155 ? 10.850 -7.058 -15.871 1.00 98.19 155 LYS A C 1
ATOM 1166 O O . LYS A 1 155 ? 9.642 -7.225 -15.679 1.00 98.19 155 LYS A O 1
ATOM 1171 N N . ARG A 1 156 ? 11.748 -7.240 -14.902 1.00 98.12 156 ARG A N 1
ATOM 1172 C CA . ARG A 1 156 ? 11.397 -7.589 -13.520 1.00 98.12 156 ARG A CA 1
ATOM 1173 C C . ARG A 1 156 ? 10.663 -6.462 -12.822 1.00 98.12 156 ARG A C 1
ATOM 1175 O O . ARG A 1 156 ? 9.663 -6.737 -12.157 1.00 98.12 156 ARG A O 1
ATOM 1182 N N . PHE A 1 157 ? 11.070 -5.218 -13.051 1.00 97.88 157 PHE A N 1
ATOM 1183 C CA . PHE A 1 157 ? 10.339 -4.073 -12.521 1.00 97.88 157 PHE A CA 1
ATOM 1184 C C . PHE A 1 157 ? 8.936 -3.948 -13.130 1.00 97.88 157 PHE A C 1
ATOM 1186 O O . PHE A 1 157 ? 7.960 -3.765 -12.408 1.00 97.88 157 PHE A O 1
ATOM 1193 N N . LEU A 1 158 ? 8.779 -4.174 -14.437 1.00 98.19 158 LEU A N 1
ATOM 1194 C CA . LEU A 1 158 ? 7.462 -4.173 -15.079 1.00 98.19 158 LEU A CA 1
ATOM 1195 C C . LEU A 1 158 ? 6.522 -5.262 -14.518 1.00 98.19 158 LEU A C 1
ATOM 1197 O O . LEU A 1 158 ? 5.315 -5.035 -14.373 1.00 98.19 158 LEU A O 1
ATOM 1201 N N . ARG A 1 159 ? 7.058 -6.439 -14.156 1.00 98.31 159 ARG A N 1
ATOM 1202 C CA . ARG A 1 159 ? 6.284 -7.477 -13.446 1.00 98.31 159 ARG A CA 1
ATOM 1203 C C . ARG A 1 159 ? 5.814 -6.987 -12.077 1.00 98.31 159 ARG A C 1
ATOM 1205 O O . ARG A 1 159 ? 4.664 -7.237 -11.719 1.00 98.31 159 ARG A O 1
ATOM 1212 N N . PHE A 1 160 ? 6.664 -6.275 -11.337 1.00 98.06 160 PHE A N 1
ATOM 1213 C CA . PHE A 1 160 ? 6.275 -5.643 -10.075 1.00 98.06 160 PHE A CA 1
ATOM 1214 C C . PHE A 1 160 ? 5.169 -4.595 -10.279 1.00 98.06 160 PHE A C 1
ATOM 1216 O O . PHE A 1 160 ? 4.141 -4.681 -9.611 1.00 98.06 160 PHE A O 1
ATOM 1223 N N . VAL A 1 161 ? 5.299 -3.697 -11.263 1.00 98.00 161 VAL A N 1
ATOM 1224 C CA . VAL A 1 161 ? 4.263 -2.697 -11.598 1.00 98.00 161 VAL A CA 1
ATOM 1225 C C . VAL A 1 161 ? 2.916 -3.366 -11.894 1.00 98.00 161 VAL A C 1
ATOM 1227 O O . VAL A 1 161 ? 1.888 -2.962 -11.361 1.00 98.00 161 VAL A O 1
ATOM 1230 N N . THR A 1 162 ? 2.908 -4.455 -12.666 1.00 97.94 162 THR A N 1
ATOM 1231 C CA . THR A 1 162 ? 1.673 -5.202 -12.981 1.00 97.94 162 THR A CA 1
ATOM 1232 C C . THR A 1 162 ? 1.012 -5.796 -11.726 1.00 97.94 162 THR A C 1
ATOM 1234 O O . THR A 1 162 ? -0.217 -5.852 -11.606 1.00 97.94 162 THR A O 1
ATOM 1237 N N . ARG A 1 163 ? 1.815 -6.232 -10.749 1.00 97.69 163 ARG A N 1
ATOM 1238 C CA . ARG A 1 163 ? 1.314 -6.726 -9.457 1.00 97.69 163 ARG A CA 1
ATOM 1239 C C . ARG A 1 163 ? 0.783 -5.597 -8.590 1.00 97.69 163 ARG A C 1
ATOM 1241 O O . ARG A 1 163 ? -0.271 -5.768 -7.982 1.00 97.69 163 ARG A O 1
ATOM 1248 N N . LEU A 1 164 ? 1.461 -4.453 -8.585 1.00 97.56 164 LEU A N 1
ATOM 1249 C CA . LEU A 1 164 ? 0.991 -3.244 -7.919 1.00 97.56 164 LEU A CA 1
ATOM 1250 C C . LEU A 1 164 ? -0.373 -2.814 -8.479 1.00 97.56 164 LEU A C 1
ATOM 1252 O O . LEU A 1 164 ? -1.288 -2.551 -7.708 1.00 97.56 164 LEU A O 1
ATOM 1256 N N . GLU A 1 165 ? -0.557 -2.855 -9.803 1.00 97.12 165 GLU A N 1
ATOM 1257 C CA . GLU A 1 165 ? -1.847 -2.597 -10.458 1.00 97.12 165 GLU A CA 1
ATOM 1258 C C . GLU A 1 165 ? -2.927 -3.601 -10.053 1.00 97.12 165 GLU A C 1
ATOM 1260 O O . GLU A 1 165 ? -4.070 -3.222 -9.806 1.00 97.12 165 GLU A O 1
ATOM 1265 N N . THR A 1 166 ? -2.577 -4.883 -9.958 1.00 97.00 166 THR A N 1
ATOM 1266 C CA . THR A 1 166 ? -3.513 -5.931 -9.524 1.00 97.00 166 THR A CA 1
ATOM 1267 C C . THR A 1 166 ? -3.946 -5.717 -8.074 1.00 97.00 166 THR A C 1
ATOM 1269 O O . THR A 1 166 ? -5.135 -5.797 -7.755 1.00 97.00 166 THR A O 1
ATOM 1272 N N . PHE A 1 167 ? -2.992 -5.397 -7.198 1.00 97.12 167 PHE A N 1
ATOM 1273 C CA . PHE A 1 167 ? -3.254 -5.066 -5.804 1.00 97.12 167 PHE A CA 1
ATOM 1274 C C . PHE A 1 167 ? -4.127 -3.810 -5.687 1.00 97.12 167 PHE A C 1
ATOM 1276 O O . PHE A 1 167 ? -5.179 -3.870 -5.053 1.00 97.12 167 PHE A O 1
ATOM 1283 N N . ALA A 1 168 ? -3.771 -2.727 -6.383 1.00 96.56 168 ALA A N 1
ATOM 1284 C CA . ALA A 1 168 ? -4.562 -1.501 -6.463 1.00 96.56 168 ALA A CA 1
ATOM 1285 C C . ALA A 1 168 ? -5.996 -1.785 -6.936 1.00 96.56 168 ALA A C 1
ATOM 1287 O O . ALA A 1 168 ? -6.955 -1.393 -6.280 1.00 96.56 168 ALA A O 1
ATOM 1288 N N . GLY A 1 169 ? -6.162 -2.582 -7.995 1.00 95.88 169 GLY A N 1
ATOM 1289 C CA . GLY A 1 169 ? -7.477 -2.987 -8.493 1.00 95.88 169 GLY A CA 1
ATOM 1290 C C . GLY A 1 169 ? -8.314 -3.760 -7.470 1.00 95.88 169 GLY A C 1
ATOM 1291 O O . GLY A 1 169 ? -9.540 -3.641 -7.465 1.00 95.88 169 GLY A O 1
ATOM 1292 N N . SER A 1 170 ? -7.684 -4.518 -6.568 1.00 95.19 170 SER A N 1
ATOM 1293 C CA . SER A 1 170 ? -8.385 -5.200 -5.471 1.00 95.19 170 SER A CA 1
ATOM 1294 C C . SER A 1 170 ? -8.912 -4.232 -4.399 1.00 95.19 170 SER A C 1
ATOM 1296 O O . SER A 1 170 ? -9.924 -4.519 -3.746 1.00 95.19 170 SER A O 1
ATOM 1298 N N . LEU A 1 171 ? -8.269 -3.070 -4.248 1.00 95.69 171 LEU A N 1
ATOM 1299 C CA . LEU A 1 171 ? -8.671 -1.995 -3.341 1.00 95.69 171 LEU A CA 1
ATOM 1300 C C . LEU A 1 171 ? -9.687 -1.045 -3.996 1.00 95.69 171 LEU A C 1
ATOM 1302 O O . LEU A 1 171 ? -10.596 -0.578 -3.317 1.00 95.69 171 LEU A O 1
ATOM 1306 N N . SER A 1 172 ? -9.602 -0.813 -5.310 1.00 92.50 172 SER A N 1
ATOM 1307 C CA . SER A 1 172 ? -10.476 0.128 -6.030 1.00 92.50 172 SER A CA 1
ATOM 1308 C C . SER A 1 172 ? -11.912 -0.345 -6.235 1.00 92.50 172 SER A C 1
ATOM 1310 O O . SER A 1 172 ? -12.820 0.471 -6.325 1.00 92.50 172 SER A O 1
ATOM 1312 N N . ARG A 1 173 ? -12.166 -1.655 -6.296 1.00 89.19 173 ARG A N 1
ATOM 1313 C CA . ARG A 1 173 ? -13.533 -2.160 -6.522 1.00 89.19 173 ARG A CA 1
ATOM 1314 C C . ARG A 1 173 ? -14.400 -1.957 -5.283 1.00 89.19 173 ARG A C 1
ATOM 1316 O O . ARG A 1 173 ? -14.052 -2.468 -4.221 1.00 89.19 173 ARG A O 1
ATOM 1323 N N . ALA A 1 174 ? -15.536 -1.280 -5.408 1.00 81.62 174 ALA A N 1
ATOM 1324 C CA . ALA A 1 174 ? -16.558 -1.292 -4.367 1.00 81.62 174 ALA A CA 1
ATOM 1325 C C . ALA A 1 174 ? -17.151 -2.706 -4.286 1.00 81.62 174 ALA A C 1
ATOM 1327 O O . ALA A 1 174 ? -17.751 -3.197 -5.239 1.00 81.62 174 ALA A O 1
ATOM 1328 N N . ARG A 1 175 ? -16.887 -3.402 -3.182 1.00 89.12 175 ARG A N 1
ATOM 1329 C CA . ARG A 1 175 ? -17.440 -4.726 -2.887 1.00 89.12 175 ARG A CA 1
ATOM 1330 C C . ARG A 1 175 ? -17.413 -4.966 -1.392 1.00 89.12 175 ARG A C 1
ATOM 1332 O O . ARG A 1 175 ? -16.583 -4.385 -0.685 1.00 89.12 175 ARG A O 1
ATOM 1339 N N . GLU A 1 176 ? -18.251 -5.885 -0.942 1.00 83.81 176 GLU A N 1
ATOM 1340 C CA . GLU A 1 176 ? -18.189 -6.369 0.427 1.00 83.81 176 GLU A CA 1
ATOM 1341 C C . GLU A 1 176 ? -16.810 -6.966 0.724 1.00 83.81 176 GLU A C 1
ATOM 1343 O O . GLU A 1 176 ? -16.243 -7.749 -0.047 1.00 83.81 176 GLU A O 1
ATOM 1348 N N . ARG A 1 177 ? -16.248 -6.553 1.860 1.00 93.31 177 ARG A N 1
ATOM 1349 C CA . ARG A 1 177 ? -14.966 -7.036 2.374 1.00 93.31 177 ARG A CA 1
ATOM 1350 C C . ARG A 1 177 ? -15.165 -7.498 3.811 1.00 93.31 177 ARG A C 1
ATOM 1352 O O . ARG A 1 177 ? -14.872 -6.731 4.731 1.00 93.31 177 ARG A O 1
ATOM 1359 N N . PRO A 1 178 ? -15.623 -8.744 4.026 1.00 93.44 178 PRO A N 1
ATOM 1360 C CA . PRO A 1 178 ? -15.877 -9.264 5.368 1.00 93.44 178 PRO A CA 1
ATOM 1361 C C . PRO A 1 178 ? -14.667 -9.123 6.298 1.00 93.44 178 PRO A C 1
ATOM 1363 O O . PRO A 1 178 ? -14.817 -8.751 7.456 1.00 93.44 178 PRO A O 1
ATOM 1366 N N . THR A 1 179 ? -13.448 -9.315 5.780 1.00 95.19 179 THR A N 1
ATOM 1367 C CA . THR A 1 179 ? -12.207 -9.152 6.553 1.00 95.19 179 THR A CA 1
ATOM 1368 C C . THR A 1 179 ? -11.944 -7.709 6.982 1.00 95.19 179 THR A C 1
ATOM 1370 O O . THR A 1 179 ? -11.436 -7.493 8.077 1.00 95.19 179 THR A O 1
ATOM 1373 N N . LEU A 1 180 ? -12.284 -6.720 6.147 1.00 96.06 180 LEU A N 1
ATOM 1374 C CA . LEU A 1 180 ? -12.146 -5.301 6.491 1.00 96.06 180 LEU A CA 1
ATOM 1375 C C . LEU A 1 180 ? -13.218 -4.891 7.505 1.00 96.06 180 LEU A C 1
ATOM 1377 O O . LEU A 1 180 ? -12.901 -4.245 8.498 1.00 96.06 180 LEU A O 1
ATOM 1381 N N . ALA A 1 181 ? -14.468 -5.312 7.291 1.00 95.38 181 ALA A N 1
ATOM 1382 C CA . ALA A 1 181 ? -15.566 -5.049 8.216 1.00 95.38 181 ALA A CA 1
ATOM 1383 C C . ALA A 1 181 ? -15.289 -5.650 9.605 1.00 95.38 181 ALA A C 1
ATOM 1385 O O . ALA A 1 181 ? -15.403 -4.958 10.617 1.00 95.38 181 ALA A O 1
ATOM 1386 N N . ALA A 1 182 ? -14.842 -6.910 9.657 1.00 96.00 182 ALA A N 1
ATOM 1387 C CA . ALA A 1 182 ? -14.440 -7.568 10.896 1.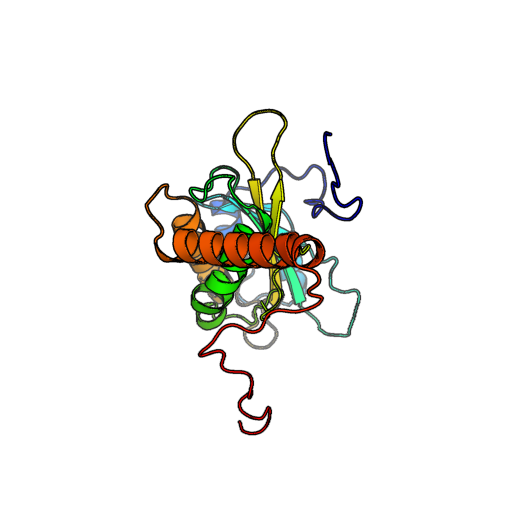00 96.00 182 ALA A CA 1
ATOM 1388 C C . ALA A 1 182 ? -13.261 -6.852 11.570 1.00 96.00 182 ALA A C 1
ATOM 1390 O O . ALA A 1 182 ? -13.286 -6.647 12.783 1.00 96.00 182 ALA A O 1
ATOM 1391 N N . HIS A 1 183 ? -12.260 -6.423 10.792 1.00 95.88 183 HIS A N 1
ATOM 1392 C CA . HIS A 1 183 ? -11.119 -5.677 11.314 1.00 95.88 183 HIS A CA 1
ATOM 1393 C C . HIS A 1 183 ? -11.553 -4.341 11.932 1.00 95.88 183 HIS A C 1
ATOM 1395 O O . HIS A 1 183 ? -11.285 -4.106 13.107 1.00 95.88 183 HIS A O 1
ATOM 1401 N N . ARG A 1 184 ? -12.306 -3.509 11.198 1.00 95.62 184 ARG A N 1
ATOM 1402 C CA . ARG A 1 184 ? -12.857 -2.236 11.699 1.00 95.62 184 ARG A CA 1
ATOM 1403 C C . ARG A 1 184 ? -13.673 -2.432 12.973 1.00 95.62 184 ARG A C 1
ATOM 1405 O O . ARG A 1 184 ? -13.458 -1.720 13.950 1.00 95.62 184 ARG A O 1
ATOM 1412 N N . ARG A 1 185 ? -14.554 -3.439 12.995 1.00 95.44 185 ARG A N 1
ATOM 1413 C CA . ARG A 1 185 ? -15.355 -3.776 14.178 1.00 95.44 185 ARG A CA 1
ATOM 1414 C C . ARG A 1 185 ? -14.474 -4.133 15.374 1.00 95.44 185 ARG A C 1
ATOM 1416 O O . ARG A 1 185 ? -14.727 -3.639 16.467 1.00 95.44 185 ARG A O 1
ATOM 1423 N N . ALA A 1 186 ? -13.444 -4.957 15.182 1.00 93.69 186 ALA A N 1
ATOM 1424 C CA . ALA A 1 186 ? -12.525 -5.326 16.255 1.00 93.69 186 ALA A CA 1
ATOM 1425 C C . ALA A 1 186 ? -11.812 -4.094 16.841 1.00 93.69 186 ALA A C 1
ATOM 1427 O O . ALA A 1 186 ? -11.751 -3.954 18.062 1.00 93.69 186 ALA A O 1
ATOM 1428 N N . VAL A 1 187 ? -11.348 -3.165 15.994 1.00 93.31 187 VAL A N 1
ATOM 1429 C CA . VAL A 1 187 ? -10.736 -1.902 16.448 1.00 93.31 187 VAL A CA 1
ATOM 1430 C C . VAL A 1 187 ? -11.732 -1.036 17.212 1.00 93.31 187 VAL A C 1
ATOM 1432 O O . VAL A 1 187 ? -11.409 -0.538 18.291 1.00 93.31 187 VAL A O 1
ATOM 1435 N N . ALA A 1 188 ? -12.946 -0.875 16.683 1.00 93.38 188 ALA A N 1
ATOM 1436 C CA . ALA A 1 188 ? -13.993 -0.083 17.319 1.00 93.38 188 ALA A CA 1
ATOM 1437 C C . ALA A 1 188 ? -14.344 -0.633 18.711 1.00 93.38 188 ALA A C 1
ATOM 1439 O O . ALA A 1 188 ? -14.400 0.127 19.676 1.00 93.38 188 ALA A O 1
ATOM 1440 N N . VAL A 1 189 ? -14.479 -1.957 18.847 1.00 94.06 189 VAL A N 1
ATOM 1441 C CA . VAL A 1 189 ? -14.714 -2.619 20.141 1.00 94.06 189 VAL A CA 1
ATOM 1442 C C . VAL A 1 189 ? -13.548 -2.388 21.101 1.00 94.06 189 VAL A C 1
ATOM 1444 O O . VAL A 1 189 ? -13.776 -2.021 22.249 1.00 94.06 189 VAL A O 1
ATOM 1447 N N . GLN A 1 190 ? -12.298 -2.539 20.652 1.00 92.12 190 GLN A N 1
ATOM 1448 C CA . GLN A 1 190 ? -11.127 -2.285 21.501 1.00 92.12 190 GLN A CA 1
ATOM 1449 C C . GLN A 1 190 ? -11.074 -0.835 22.001 1.00 92.12 190 GLN A C 1
ATOM 1451 O O . GLN A 1 190 ? -10.758 -0.595 23.168 1.00 92.12 190 GLN A O 1
ATOM 1456 N N . ARG A 1 191 ? -11.397 0.138 21.141 1.00 92.62 191 ARG A N 1
ATOM 1457 C CA . ARG A 1 191 ? -11.464 1.556 21.522 1.00 92.62 191 ARG A CA 1
ATOM 1458 C C . ARG A 1 191 ? -12.597 1.824 22.506 1.00 92.62 191 ARG A C 1
ATOM 1460 O O . ARG A 1 191 ? -12.357 2.480 23.515 1.00 92.62 191 ARG A O 1
ATOM 1467 N N . ALA A 1 192 ? -13.784 1.277 22.253 1.00 93.94 192 ALA A N 1
ATOM 1468 C CA . ALA A 1 192 ? -14.937 1.418 23.137 1.00 93.94 192 ALA A CA 1
ATOM 1469 C C . ALA A 1 192 ? -14.672 0.811 24.525 1.00 93.94 192 ALA A C 1
ATOM 1471 O O . ALA A 1 192 ? -14.935 1.458 25.536 1.00 93.94 192 ALA A O 1
ATOM 1472 N N . LEU A 1 193 ? -14.080 -0.388 24.585 1.00 94.50 193 LEU A N 1
ATOM 1473 C CA . LEU A 1 193 ? -13.686 -1.022 25.846 1.00 94.50 193 LEU A CA 1
ATOM 1474 C C . LEU A 1 193 ? -12.684 -0.159 26.612 1.00 94.50 193 LEU A C 1
ATOM 1476 O O . LEU A 1 193 ? -12.885 0.071 27.799 1.00 94.50 193 LEU A O 1
ATOM 1480 N N . ARG A 1 194 ? -11.651 0.366 25.935 1.00 93.75 194 ARG A N 1
ATOM 1481 C CA . ARG A 1 194 ? -10.650 1.244 26.558 1.00 93.75 194 ARG A CA 1
ATOM 1482 C C . ARG A 1 194 ? -11.272 2.534 27.100 1.00 93.75 194 ARG A C 1
ATOM 1484 O O . ARG A 1 194 ? -10.946 2.933 28.212 1.00 93.75 194 ARG A O 1
ATOM 1491 N N . ALA A 1 195 ? -12.178 3.155 26.346 1.00 95.62 195 ALA A N 1
ATOM 1492 C CA . ALA A 1 195 ? -12.872 4.373 26.764 1.00 95.62 195 ALA A CA 1
ATOM 1493 C C . ALA A 1 195 ? -13.804 4.147 27.968 1.00 95.62 195 ALA A C 1
ATOM 1495 O O . ALA A 1 195 ? -14.008 5.056 28.767 1.00 95.62 195 ALA A O 1
ATOM 1496 N N . ALA A 1 196 ? -14.344 2.935 28.128 1.00 96.69 196 ALA A N 1
ATOM 1497 C CA . ALA A 1 196 ? -15.225 2.583 29.238 1.00 96.69 196 ALA A CA 1
ATOM 1498 C C . ALA A 1 196 ? -14.487 2.235 30.546 1.00 96.69 196 ALA A C 1
ATOM 1500 O O . ALA A 1 196 ? -15.140 2.141 31.586 1.00 96.69 196 ALA A O 1
ATOM 1501 N N . LEU A 1 197 ? -13.160 2.032 30.522 1.00 97.31 197 LEU A N 1
ATOM 1502 C CA . LEU A 1 197 ? -12.394 1.614 31.706 1.00 97.31 197 LEU A CA 1
ATOM 1503 C C . LEU A 1 197 ? -12.499 2.613 32.874 1.00 97.31 197 LEU A C 1
ATOM 1505 O O . LEU A 1 197 ? -12.871 2.172 33.966 1.00 97.31 197 LEU A O 1
ATOM 1509 N N . PRO A 1 198 ? -12.280 3.935 32.681 1.00 97.06 198 PRO A N 1
ATOM 1510 C CA . PRO A 1 198 ? -12.308 4.884 33.795 1.00 97.06 198 PRO A CA 1
ATOM 1511 C C . PRO A 1 198 ? -13.673 4.944 34.487 1.00 97.06 198 PRO A C 1
ATOM 1513 O O . PRO A 1 198 ? -13.745 4.930 35.712 1.00 97.06 198 PRO A O 1
ATOM 1516 N N . GLY A 1 199 ? -14.767 4.913 33.714 1.00 96.81 199 GLY A N 1
ATOM 1517 C CA . GLY A 1 199 ? -16.136 4.914 34.249 1.00 96.81 199 GLY A CA 1
ATOM 1518 C C . GLY A 1 199 ? -16.500 3.655 35.043 1.00 96.81 199 GLY A C 1
ATOM 1519 O O . GLY A 1 199 ? -17.516 3.633 35.731 1.00 96.81 199 GLY A O 1
ATOM 1520 N N . ARG A 1 200 ? -15.673 2.608 34.965 1.00 96.06 200 ARG A N 1
ATOM 1521 C CA . ARG A 1 200 ? -15.811 1.366 35.733 1.00 96.06 200 ARG A CA 1
ATOM 1522 C C . ARG A 1 200 ? -14.774 1.238 36.851 1.00 96.06 200 ARG A C 1
ATOM 1524 O O . ARG A 1 200 ? -14.699 0.180 37.465 1.00 96.06 200 ARG A O 1
ATOM 1531 N N . GLY A 1 201 ? -13.962 2.269 37.098 1.00 97.25 201 GLY A N 1
ATOM 1532 C CA . GLY A 1 201 ? -12.863 2.205 38.066 1.00 97.25 201 GLY A CA 1
ATOM 1533 C C . GLY A 1 201 ? -11.761 1.215 37.670 1.00 97.25 201 GLY A C 1
ATOM 1534 O O . GLY A 1 201 ? -11.045 0.715 38.533 1.00 97.25 201 GLY A O 1
ATOM 1535 N N . LEU A 1 202 ? -11.636 0.898 36.377 1.00 97.19 202 LEU A N 1
ATOM 1536 C CA . LEU A 1 202 ? -10.634 -0.023 35.846 1.00 97.19 202 LEU A CA 1
ATOM 1537 C C . LEU A 1 202 ? -9.527 0.757 35.128 1.00 97.19 202 LEU A C 1
ATOM 1539 O O . LEU A 1 202 ? -9.781 1.772 34.484 1.00 97.19 202 LEU A O 1
ATOM 1543 N N . VAL A 1 203 ? -8.299 0.241 35.185 1.00 95.31 203 VAL A N 1
ATOM 1544 C CA . VAL A 1 203 ? -7.150 0.758 34.408 1.00 95.31 203 VAL A CA 1
ATOM 1545 C C . VAL A 1 203 ? -6.750 -0.172 33.261 1.00 95.31 203 VAL A C 1
ATOM 1547 O O . VAL A 1 203 ? -6.045 0.229 32.339 1.00 95.31 203 VAL A O 1
ATOM 1550 N N . ALA A 1 204 ? -7.227 -1.416 33.295 1.00 94.25 204 ALA A N 1
ATOM 1551 C CA . ALA A 1 204 ? -6.993 -2.428 32.279 1.00 94.25 204 ALA A CA 1
ATOM 1552 C C . ALA A 1 204 ? -8.165 -3.418 32.234 1.00 94.25 204 ALA A C 1
ATOM 1554 O O . ALA A 1 204 ? -8.891 -3.588 33.213 1.00 94.25 204 ALA A O 1
ATOM 1555 N N . PHE A 1 205 ? -8.325 -4.084 31.093 1.00 93.56 205 PHE A N 1
ATOM 1556 C CA . PHE A 1 205 ? -9.257 -5.192 30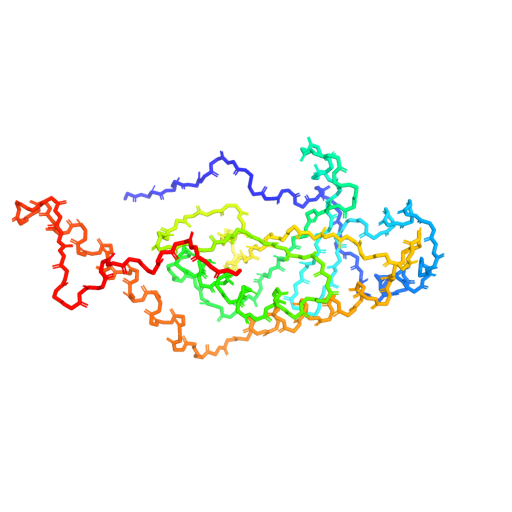.908 1.00 93.56 205 PHE A CA 1
ATOM 1557 C C . PHE A 1 205 ? -8.578 -6.276 30.075 1.00 93.56 205 PHE A C 1
ATOM 1559 O O . PHE A 1 205 ? -8.032 -5.991 29.006 1.00 93.56 205 PHE A O 1
ATOM 1566 N N . LEU A 1 206 ? -8.627 -7.510 30.566 1.00 94.12 206 LEU A N 1
ATOM 1567 C CA . LEU A 1 206 ? -8.161 -8.695 29.864 1.00 94.12 206 LEU A CA 1
ATOM 1568 C C . LEU A 1 206 ? -9.373 -9.585 29.600 1.00 94.12 206 LEU A C 1
ATOM 1570 O O . LEU A 1 206 ? -10.012 -10.041 30.541 1.00 94.12 206 LEU A O 1
ATOM 1574 N N . ALA A 1 207 ? -9.695 -9.806 28.328 1.00 93.56 207 ALA A N 1
ATOM 1575 C CA . ALA A 1 207 ? -10.825 -10.647 27.962 1.00 93.56 207 ALA A CA 1
ATOM 1576 C C . ALA A 1 207 ? -10.521 -12.124 28.246 1.00 93.56 207 ALA A C 1
ATOM 1578 O O . ALA A 1 207 ? -9.413 -12.595 27.959 1.00 93.56 207 ALA A O 1
ATOM 1579 N N . ASP A 1 208 ? -11.520 -12.866 28.714 1.00 95.38 208 ASP A N 1
ATOM 1580 C CA . ASP A 1 208 ? -11.429 -14.320 28.824 1.00 95.38 208 ASP A CA 1
ATOM 1581 C C . ASP A 1 208 ? -11.083 -14.949 27.466 1.00 95.38 208 ASP A C 1
ATOM 1583 O O . ASP A 1 208 ? -11.549 -14.518 26.408 1.00 95.38 208 ASP A O 1
ATOM 1587 N N . GLY A 1 209 ? -10.207 -15.955 27.488 1.00 92.94 209 GLY A N 1
ATOM 1588 C CA . GLY A 1 209 ? -9.693 -16.602 26.275 1.00 92.94 209 GLY A CA 1
ATOM 1589 C C . GLY A 1 209 ? -8.566 -15.844 25.557 1.00 92.94 209 GLY A C 1
ATOM 1590 O O . GLY A 1 209 ? -8.104 -16.295 24.505 1.00 92.94 209 GLY A O 1
ATOM 1591 N N . SER A 1 210 ? -8.079 -14.726 26.109 1.00 90.25 210 SER A N 1
ATOM 1592 C CA . SER A 1 210 ? -6.914 -14.013 25.569 1.00 90.25 210 SER A CA 1
ATOM 1593 C C . SER A 1 210 ? -5.657 -14.891 25.568 1.00 90.25 210 SER A C 1
ATOM 1595 O O . SER A 1 210 ? -5.284 -15.484 26.579 1.00 90.25 210 SER A O 1
ATOM 1597 N N . ARG A 1 211 ? -4.946 -14.927 24.436 1.00 89.25 211 ARG A N 1
ATOM 1598 C CA . ARG A 1 211 ? -3.648 -15.605 24.302 1.00 89.25 211 ARG A CA 1
ATOM 1599 C C . ARG A 1 211 ? -2.520 -14.598 24.510 1.00 89.25 211 ARG A C 1
ATOM 1601 O O . ARG A 1 211 ? -2.207 -13.832 23.605 1.00 89.25 211 ARG A O 1
ATOM 1608 N N . LEU A 1 212 ? -1.939 -14.591 25.709 1.00 85.00 212 LEU A N 1
ATOM 1609 C CA . LEU A 1 212 ? -0.907 -13.623 26.104 1.00 85.00 212 LEU A CA 1
ATOM 1610 C C . LEU A 1 212 ? 0.518 -14.077 25.784 1.00 85.00 212 LEU A C 1
ATOM 1612 O O . LEU A 1 212 ? 1.373 -13.253 25.460 1.00 85.00 212 LEU A O 1
ATOM 1616 N N . ALA A 1 213 ? 0.773 -15.384 25.859 1.00 85.94 213 ALA A N 1
ATOM 1617 C CA . ALA A 1 213 ? 2.082 -15.939 25.557 1.00 85.94 213 ALA A CA 1
ATOM 1618 C C . ALA A 1 213 ? 2.386 -15.785 24.062 1.00 85.94 213 ALA A C 1
ATOM 1620 O O . ALA A 1 213 ? 1.635 -16.260 23.204 1.00 85.94 213 ALA A O 1
ATOM 1621 N N . ARG A 1 214 ? 3.505 -15.128 23.748 1.00 79.25 214 ARG A N 1
ATOM 1622 C CA . ARG A 1 214 ? 4.053 -15.108 22.390 1.00 79.25 214 ARG A CA 1
ATOM 1623 C C . ARG A 1 214 ? 4.862 -16.381 22.176 1.00 79.25 214 ARG A C 1
ATOM 1625 O O . ARG A 1 214 ? 5.539 -16.850 23.088 1.00 79.25 214 ARG A O 1
ATOM 1632 N N . ARG A 1 215 ? 4.811 -16.936 20.964 1.00 78.31 215 ARG A N 1
ATOM 1633 C CA . ARG A 1 215 ? 5.812 -17.924 20.545 1.00 78.31 215 ARG A CA 1
ATOM 1634 C C . ARG A 1 215 ? 7.161 -17.197 20.550 1.00 78.31 215 ARG A C 1
ATOM 1636 O O . ARG A 1 215 ? 7.211 -16.079 20.050 1.00 78.31 215 ARG A O 1
ATOM 1643 N N . GLY A 1 216 ? 8.184 -17.771 21.184 1.00 57.22 216 GLY A N 1
ATOM 1644 C CA . GLY A 1 216 ? 9.486 -17.114 21.324 1.00 57.22 216 GLY A CA 1
ATOM 1645 C C . GLY A 1 216 ? 10.048 -16.671 19.972 1.00 57.22 216 GLY A C 1
ATOM 1646 O O . GLY A 1 216 ? 9.967 -17.425 19.001 1.00 57.22 216 GLY A O 1
ATOM 1647 N N . ASP A 1 217 ? 10.606 -15.461 19.924 1.00 57.50 217 ASP A N 1
ATOM 1648 C CA . ASP A 1 217 ? 11.347 -14.922 18.778 1.00 57.50 217 ASP A CA 1
ATOM 1649 C C . ASP A 1 217 ? 12.709 -15.635 18.666 1.00 57.50 217 ASP A C 1
ATOM 1651 O O . ASP A 1 217 ? 13.759 -15.079 18.974 1.00 57.50 217 ASP A O 1
ATOM 1655 N N . GLY A 1 218 ? 12.690 -16.914 18.289 1.00 52.03 218 GLY A N 1
ATOM 1656 C CA . GLY A 1 218 ? 13.896 -17.725 18.169 1.00 52.03 218 GLY A CA 1
ATOM 1657 C C . GLY A 1 218 ? 13.636 -19.076 17.519 1.00 52.03 218 GLY A C 1
ATOM 1658 O O . GLY A 1 218 ? 13.515 -20.070 18.226 1.00 52.03 218 GLY A O 1
ATOM 1659 N N . ALA A 1 219 ? 13.529 -19.095 16.187 1.00 38.81 219 ALA A N 1
ATOM 1660 C CA . ALA A 1 219 ? 14.015 -20.158 15.296 1.00 38.81 219 ALA A CA 1
ATOM 1661 C C . ALA A 1 219 ? 13.556 -19.896 13.846 1.00 38.81 219 ALA A C 1
ATOM 1663 O O . ALA A 1 219 ? 12.352 -19.892 13.584 1.00 38.81 219 ALA A O 1
ATOM 1664 N N . ALA A 1 220 ? 14.556 -19.802 12.958 1.00 37.44 220 ALA A N 1
ATOM 1665 C CA . ALA A 1 220 ? 14.542 -19.731 11.488 1.00 37.44 220 ALA A CA 1
ATOM 1666 C C . ALA A 1 220 ? 14.242 -18.366 10.844 1.00 37.44 220 ALA A C 1
ATOM 1668 O O . ALA A 1 220 ? 13.060 -17.969 10.745 1.00 37.44 220 ALA A O 1
#

Foldseek 3Di:
DPPPPPPPDDPPPQVPPDDAAEPVVLLVLLVVQAFPFPVSVVVNAHWHDAPFFIKHWAPVVVPPDPQPQKIKIKTKGQQFQQADPPFQLSQLVLQVCCVVQQCVQLLFNKAFDDRDPDGDDDSQWTWDDDPDGTIMIMHIMITGQDDDVRGGRSVSVVSNSVSVNVSSVVGNDNDDDVPSVVSSVVVVVVVVVCVCQVVVVHPDDDDPPDDPDDDDPDDD

Sequence (220 aa):
MDGNDGFPGLAPQFPPGSEPQPRSRLVATLRRIDGWGPRAWREVSGAWRLRHGVMALDDTESGVGDDEGAVACHLVLDAHGLGDEEPVATCDWVLRSAWAGLLPRAGIDASTYRPTAMIQATNACFMRRPTTGGSTLYLRLVIRLPFAGMCCDGKRFLRFVTRLETFAGSLSRARERPTLAAHRRAVAVQRALRAALPGRGLVAFLADGSRLARRGDGAA